Protein AF-0000000076796730 (afdb_homodimer)

Foldseek 3Di:
DLLVVLQVVLVVCVVVPNLVSSLVSLLVSLQADQCVVCVVSLVSNLVSCVVPHDPVSNVVSVVSNVVSNVVVVVVVVVVVVVVVPPDPPPPPPPPPPPPPPVCPVPPPPD/DLLVVLQVVLVVCVVVPNLVSSLVSLLVSLQADQCVVCVVSLVSNLVSCVVPHDPVSNVVSVVSNVVSNVVVVVVVVVVVVVVVPPPPPPPPDPPPPPPPPVCPVPPPPD

Organism: Aegilops tauschii subsp. strangulata (NCBI:txid200361)

InterPro domains:
  IPR011990 Tetratricopeptide-like helical domain superfamily [G3DSA:1.25.40.10] (3-84)
  IPR011990 Tetratricopeptide-like helical domain superfamily [SSF48452] (5-63)
  IPR045075 Pre-mRNA-splicing factor Syf1-like [PTHR11246] (2-71)
  IPR055430 Pre-mRNA-splicing factor Syf1/CRNKL1-like, C-terminal HAT-repeats domain [PF23231] (2-71)

Radius of gyration: 24.0 Å; Cα contacts (8 Å, |Δi|>4): 127; chains: 2; bounding box: 58×82×41 Å

pLDDT: mean 81.58, std 25.63, range [24.17, 98.75]

Solvent-accessible surface area (backbone atoms only — not comparable to full-atom values): 12883 Å² total; per-residue (Å²): 106,74,50,58,52,29,54,57,50,23,53,53,28,46,75,74,66,36,54,71,60,21,48,49,30,49,56,57,38,46,75,78,43,41,50,86,81,41,47,64,61,55,50,50,49,50,51,47,27,71,73,73,47,48,73,68,58,40,50,50,50,53,49,50,48,52,51,29,44,51,52,48,50,51,50,51,52,53,54,51,53,58,66,68,55,72,61,88,69,77,71,68,84,71,64,75,73,75,76,73,75,68,74,72,74,70,80,73,80,123,106,76,53,58,51,29,53,55,51,23,53,54,28,48,75,75,66,36,54,70,60,20,48,49,30,50,55,57,37,45,76,78,44,41,51,85,82,40,49,65,59,55,50,50,49,48,53,46,28,71,74,72,48,47,74,68,56,38,48,50,50,53,49,49,48,52,51,29,43,50,52,48,50,50,49,52,51,52,54,52,53,59,64,66,56,72,61,90,70,79,72,69,85,72,67,76,75,74,78,72,77,70,75,73,76,70,80,72,79,125

Structure (mmCIF, N/CA/C/O backbone):
data_AF-0000000076796730-model_v1
#
loop_
_entity.id
_entity.type
_entity.pdbx_description
1 polymer 'Pre-mRNA-splicing factor Syf1/CRNKL1-li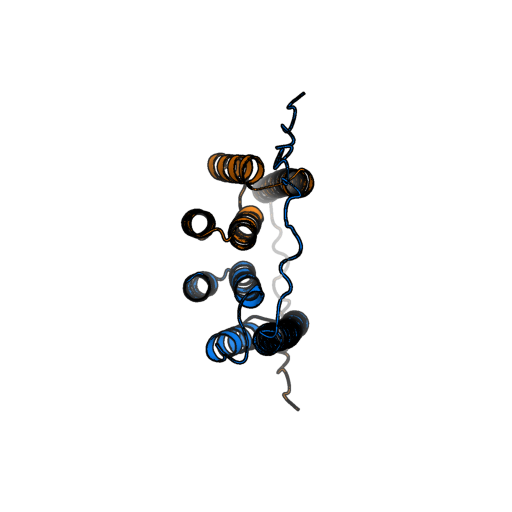ke C-terminal HAT-repeats domain-containing protein'
#
loop_
_atom_site.group_PDB
_atom_site.id
_atom_site.type_symbol
_atom_site.label_atom_id
_atom_site.label_alt_id
_atom_site.label_comp_id
_atom_site.label_asym_id
_atom_site.label_entity_id
_atom_site.label_seq_id
_atom_site.pdbx_PDB_ins_code
_atom_site.Cartn_x
_atom_site.Cartn_y
_atom_site.Cartn_z
_atom_site.occupancy
_atom_site.B_iso_or_equiv
_atom_site.auth_seq_id
_atom_site.auth_comp_id
_atom_site.auth_asym_id
_atom_site.auth_atom_id
_atom_site.pdbx_PDB_model_num
ATOM 1 N N . GLY A 1 1 ? 2.422 -2.043 -15.961 1 84.38 1 GLY A N 1
ATOM 2 C CA . GLY A 1 1 ? 1.917 -2.918 -14.914 1 84.38 1 GLY A CA 1
ATOM 3 C C . GLY A 1 1 ? 1.83 -2.24 -13.555 1 84.38 1 GLY A C 1
ATOM 4 O O . GLY A 1 1 ? 1.878 -1.013 -13.469 1 84.38 1 GLY A O 1
ATOM 5 N N . ALA A 1 2 ? 1.45 -2.92 -12.508 1 89.81 2 ALA A N 1
ATOM 6 C CA . ALA A 1 2 ? 1.237 -2.422 -11.156 1 89.81 2 ALA A CA 1
ATOM 7 C C . ALA A 1 2 ? 2.434 -1.603 -10.68 1 89.81 2 ALA A C 1
ATOM 9 O O . ALA A 1 2 ? 2.264 -0.538 -10.078 1 89.81 2 ALA A O 1
ATOM 10 N N . ARG A 1 3 ? 3.668 -1.98 -11.094 1 93.81 3 ARG A N 1
ATOM 11 C CA . ARG A 1 3 ? 4.891 -1.299 -10.672 1 93.81 3 ARG A CA 1
ATOM 12 C C . ARG A 1 3 ? 4.98 0.092 -11.289 1 93.81 3 ARG A C 1
ATOM 14 O O . ARG A 1 3 ? 5.27 1.067 -10.594 1 93.81 3 ARG A O 1
ATOM 21 N N . ALA A 1 4 ? 4.758 0.152 -12.516 1 91.56 4 ALA A N 1
ATOM 22 C CA . ALA A 1 4 ? 4.828 1.429 -13.227 1 91.56 4 ALA A CA 1
ATOM 23 C C . ALA A 1 4 ? 3.787 2.408 -12.695 1 91.56 4 ALA A C 1
ATOM 25 O O . ALA A 1 4 ? 4.066 3.602 -12.547 1 91.56 4 ALA A O 1
ATOM 26 N N . MET A 1 5 ? 2.666 1.904 -12.383 1 91.56 5 MET A N 1
ATOM 27 C CA . MET A 1 5 ? 1.611 2.742 -11.82 1 91.56 5 MET A CA 1
ATOM 28 C C . MET A 1 5 ? 2.014 3.277 -10.453 1 91.56 5 MET A C 1
ATOM 30 O O . MET A 1 5 ? 1.803 4.457 -10.156 1 91.56 5 MET A O 1
ATOM 34 N N . CYS A 1 6 ? 2.623 2.434 -9.727 1 95.06 6 CYS A N 1
ATOM 35 C CA . CYS A 1 6 ? 3.035 2.826 -8.383 1 95.06 6 CYS A CA 1
ATOM 36 C C . CYS A 1 6 ? 4.094 3.92 -8.43 1 95.06 6 CYS A C 1
ATOM 38 O O . CYS A 1 6 ? 4.016 4.902 -7.691 1 95.06 6 CYS A O 1
ATOM 40 N N . VAL A 1 7 ? 5.008 3.775 -9.398 1 94.5 7 VAL A N 1
ATOM 41 C CA . VAL A 1 7 ? 6.094 4.746 -9.523 1 94.5 7 VAL A CA 1
ATOM 42 C C . VAL A 1 7 ? 5.531 6.09 -9.977 1 94.5 7 VAL A C 1
ATOM 44 O O . VAL A 1 7 ? 5.898 7.137 -9.438 1 94.5 7 VAL A O 1
ATOM 47 N N . GLY A 1 8 ? 4.617 6.031 -10.938 1 93.31 8 GLY A N 1
ATOM 48 C CA . GLY A 1 8 ? 4 7.254 -11.43 1 93.31 8 GLY A CA 1
ATOM 49 C C . GLY A 1 8 ? 3.221 8 -10.359 1 93.31 8 GLY A C 1
ATOM 50 O O . GLY A 1 8 ? 3.357 9.219 -10.227 1 93.31 8 GLY A O 1
ATOM 51 N N . PHE A 1 9 ? 2.518 7.309 -9.586 1 94.56 9 PHE A N 1
ATOM 52 C CA . PHE A 1 9 ? 1.693 7.926 -8.555 1 94.56 9 PHE A CA 1
ATOM 53 C C . PHE A 1 9 ? 2.549 8.383 -7.379 1 94.56 9 PHE A C 1
ATOM 55 O O . PHE A 1 9 ? 2.248 9.398 -6.738 1 94.56 9 PHE A O 1
ATOM 62 N N . ALA A 1 10 ? 3.611 7.574 -7.09 1 96.75 10 ALA A N 1
ATOM 63 C CA . ALA A 1 10 ? 4.52 7.992 -6.023 1 96.75 10 ALA A CA 1
ATOM 64 C C . ALA A 1 10 ? 5.137 9.352 -6.328 1 96.75 10 ALA A C 1
ATOM 66 O O . ALA A 1 10 ? 5.238 10.211 -5.445 1 96.75 10 ALA A O 1
ATOM 67 N N . ASP A 1 11 ? 5.434 9.547 -7.574 1 95.06 11 ASP A N 1
ATOM 68 C CA . ASP A 1 11 ? 6.008 10.828 -7.988 1 95.06 11 ASP A CA 1
ATOM 69 C C . ASP A 1 11 ? 5.02 11.969 -7.773 1 95.06 11 ASP A C 1
ATOM 71 O O . ASP A 1 11 ? 5.406 13.055 -7.324 1 95.06 11 ASP A O 1
ATOM 75 N N . LEU A 1 12 ? 3.793 11.719 -8.055 1 94.12 12 LEU A N 1
ATOM 76 C CA . LEU A 1 12 ? 2.752 12.727 -7.879 1 94.12 12 LEU A CA 1
ATOM 77 C C . LEU A 1 12 ? 2.562 13.062 -6.406 1 94.12 12 LEU A C 1
ATOM 79 O O . LEU A 1 12 ? 2.451 14.234 -6.039 1 94.12 12 LEU A O 1
ATOM 83 N N . GLU A 1 13 ? 2.623 12.016 -5.582 1 96.06 13 GLU A N 1
ATOM 84 C CA . GLU A 1 13 ? 2.436 12.188 -4.141 1 96.06 13 GLU A CA 1
ATOM 85 C C . GLU A 1 13 ? 3.57 13 -3.531 1 96.06 13 GLU A C 1
ATOM 87 O O . GLU A 1 13 ? 3.336 13.844 -2.66 1 96.06 13 GLU A O 1
ATOM 92 N N . ILE A 1 14 ? 4.75 12.766 -4.004 1 95.62 14 ILE A N 1
ATOM 93 C CA . ILE A 1 14 ? 5.902 13.523 -3.533 1 95.62 14 ILE A CA 1
ATOM 94 C C . ILE A 1 14 ? 5.738 14.992 -3.902 1 95.62 14 ILE A C 1
ATOM 96 O O . ILE A 1 14 ? 6.023 15.875 -3.092 1 95.62 14 ILE A O 1
ATOM 100 N N . GLY A 1 15 ? 5.254 15.227 -5.078 1 94.81 15 GLY A N 1
ATOM 101 C CA . GLY A 1 15 ? 5.094 16.594 -5.566 1 94.81 15 GLY A CA 1
ATOM 102 C C . GLY A 1 15 ? 4.133 17.406 -4.73 1 94.81 15 GLY A C 1
ATOM 103 O O . GLY A 1 15 ? 4.301 18.625 -4.598 1 94.81 15 GLY A O 1
ATOM 104 N N . ILE A 1 16 ? 3.225 16.766 -4.023 1 94.38 16 ILE A N 1
ATOM 105 C CA . ILE A 1 16 ? 2.227 17.484 -3.238 1 94.38 16 ILE A CA 1
ATOM 106 C C . ILE A 1 16 ? 2.551 17.359 -1.751 1 94.38 16 ILE A C 1
ATOM 108 O O . ILE A 1 16 ? 1.772 17.797 -0.899 1 94.38 16 ILE A O 1
ATOM 112 N N . GLY A 1 17 ? 3.639 16.688 -1.448 1 95.69 17 GLY A N 1
ATOM 113 C CA . GLY A 1 17 ? 4.156 16.672 -0.089 1 95.69 17 GLY A CA 1
ATOM 114 C C . GLY A 1 17 ? 3.65 15.484 0.718 1 95.69 17 GLY A C 1
ATOM 115 O O . GLY A 1 17 ? 3.875 15.414 1.928 1 95.69 17 GLY A O 1
ATOM 116 N N . GLU A 1 18 ? 3.037 14.539 0.022 1 96.25 18 GLU A N 1
ATOM 117 C CA . GLU A 1 18 ? 2.529 13.352 0.704 1 96.25 18 GLU A CA 1
ATOM 118 C C . GLU A 1 18 ? 3.57 12.242 0.722 1 96.25 18 GLU A C 1
ATOM 120 O O . GLU A 1 18 ? 3.422 11.234 0.03 1 96.25 18 GLU A O 1
ATOM 125 N N . VAL A 1 19 ? 4.535 12.336 1.624 1 97.31 19 VAL A N 1
ATOM 126 C CA . VAL A 1 19 ? 5.719 11.484 1.635 1 97.31 19 VAL A CA 1
ATOM 127 C C . VAL A 1 19 ? 5.344 10.094 2.146 1 97.31 19 VAL A C 1
ATOM 129 O O . VAL A 1 19 ? 5.809 9.078 1.615 1 97.31 19 VAL A O 1
ATOM 132 N N . ALA A 1 20 ? 4.445 10.094 3.115 1 96.38 20 ALA A N 1
ATOM 133 C CA . ALA A 1 20 ? 4.039 8.812 3.684 1 96.38 20 ALA A CA 1
ATOM 134 C C . ALA A 1 20 ? 3.279 7.973 2.658 1 96.38 20 ALA A C 1
ATOM 136 O O . ALA A 1 20 ? 3.445 6.754 2.602 1 96.38 20 ALA A O 1
ATOM 137 N N . ARG A 1 21 ? 2.502 8.625 1.85 1 97.06 21 ARG A N 1
ATOM 138 C CA . ARG A 1 21 ? 1.759 7.914 0.815 1 97.06 21 ARG A CA 1
ATOM 139 C C . ARG A 1 21 ? 2.686 7.445 -0.302 1 97.06 21 ARG A C 1
ATOM 141 O O . ARG A 1 21 ? 2.533 6.34 -0.82 1 97.06 21 ARG A O 1
ATOM 148 N N . ALA A 1 22 ? 3.635 8.312 -0.678 1 97.56 22 ALA A N 1
ATOM 149 C CA . ALA A 1 22 ? 4.629 7.926 -1.678 1 97.56 22 ALA A CA 1
ATOM 150 C C . ALA A 1 22 ? 5.422 6.707 -1.218 1 97.56 22 ALA A C 1
ATOM 152 O O . ALA A 1 22 ? 5.637 5.77 -1.99 1 97.56 22 ALA A O 1
ATOM 153 N N . ARG A 1 23 ? 5.762 6.691 0.031 1 97.94 23 ARG A N 1
ATOM 154 C CA . ARG A 1 23 ? 6.523 5.578 0.591 1 97.94 23 ARG A CA 1
ATOM 155 C C . ARG A 1 23 ? 5.715 4.285 0.542 1 97.94 23 ARG A C 1
ATOM 157 O O . ARG A 1 23 ? 6.242 3.229 0.184 1 97.94 23 ARG A O 1
ATOM 164 N N . ALA A 1 24 ? 4.496 4.449 0.871 1 97.12 24 ALA A N 1
ATOM 165 C CA . ALA A 1 24 ? 3.627 3.273 0.901 1 97.12 24 ALA A CA 1
ATOM 166 C C . ALA A 1 24 ? 3.496 2.652 -0.487 1 97.12 24 ALA A C 1
ATOM 168 O O . ALA A 1 24 ? 3.393 1.432 -0.62 1 97.12 24 ALA A O 1
ATOM 169 N N . LEU A 1 25 ? 3.51 3.449 -1.479 1 97.12 25 LEU A N 1
ATOM 170 C CA . LEU A 1 25 ? 3.424 2.949 -2.848 1 97.12 25 LEU A CA 1
ATOM 171 C C . LEU A 1 25 ? 4.699 2.207 -3.234 1 97.12 25 LEU A C 1
ATOM 173 O O . LEU A 1 25 ? 4.641 1.174 -3.904 1 97.12 25 LEU A O 1
ATOM 177 N N . HIS A 1 26 ? 5.875 2.742 -2.805 1 97.88 26 HIS A N 1
ATOM 178 C CA . HIS A 1 26 ? 7.129 2.037 -3.037 1 97.88 26 HIS A CA 1
ATOM 179 C C . HIS A 1 26 ? 7.137 0.683 -2.334 1 97.88 26 HIS A C 1
ATOM 181 O O . HIS A 1 26 ? 7.543 -0.323 -2.922 1 97.88 26 HIS A O 1
ATOM 187 N N . VAL A 1 27 ? 6.633 0.683 -1.141 1 97.56 27 VAL A N 1
ATOM 188 C CA . VAL A 1 27 ? 6.59 -0.545 -0.353 1 97.56 27 VAL A CA 1
ATOM 189 C C . VAL A 1 27 ? 5.67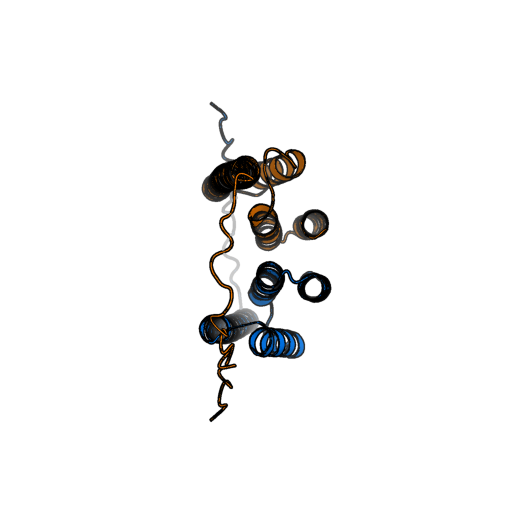2 -1.561 -1.032 1 97.56 27 VAL A C 1
ATOM 191 O O . VAL A 1 27 ? 6.023 -2.736 -1.157 1 97.56 27 VAL A O 1
ATOM 194 N N . TYR A 1 28 ? 4.566 -1.086 -1.554 1 96.31 28 TYR A N 1
ATOM 195 C CA . TYR A 1 28 ? 3.629 -1.952 -2.26 1 96.31 28 TYR A CA 1
ATOM 196 C C . TYR A 1 28 ? 4.273 -2.557 -3.502 1 96.31 28 TYR A C 1
ATOM 198 O O . TYR A 1 28 ? 4.238 -3.775 -3.697 1 96.31 28 TYR A O 1
ATOM 206 N N . ALA A 1 29 ? 4.891 -1.727 -4.27 1 98 29 ALA A N 1
ATOM 207 C CA . ALA A 1 29 ? 5.473 -2.205 -5.52 1 98 29 ALA A CA 1
ATOM 208 C C . ALA A 1 29 ? 6.66 -3.125 -5.254 1 98 29 ALA A C 1
ATOM 210 O O . ALA A 1 29 ? 6.906 -4.07 -6.008 1 98 29 ALA A O 1
ATOM 211 N N . ALA A 1 30 ? 7.352 -2.898 -4.09 1 98.25 30 ALA A N 1
ATOM 212 C CA . ALA A 1 30 ? 8.531 -3.684 -3.742 1 98.25 30 ALA A CA 1
ATOM 213 C C . ALA A 1 30 ? 8.164 -5.145 -3.486 1 98.25 30 ALA A C 1
ATOM 215 O O . ALA A 1 30 ? 8.953 -6.047 -3.77 1 98.25 30 ALA A O 1
ATOM 216 N N . ALA A 1 31 ? 6.969 -5.375 -3.086 1 96.81 31 ALA A N 1
ATOM 217 C CA . ALA A 1 31 ? 6.523 -6.695 -2.637 1 96.81 31 ALA A CA 1
ATOM 218 C C . ALA A 1 31 ? 6.465 -7.68 -3.799 1 96.81 31 ALA A C 1
ATOM 220 O O . ALA A 1 31 ? 6.387 -8.891 -3.59 1 96.81 31 ALA A O 1
ATOM 221 N N . PHE A 1 32 ? 6.527 -7.238 -4.977 1 95.56 32 PHE A N 1
ATOM 222 C CA . PHE A 1 32 ? 6.469 -8.141 -6.125 1 95.56 32 PHE A CA 1
ATOM 223 C C . PHE A 1 32 ? 7.504 -7.75 -7.172 1 95.56 32 PHE A C 1
ATOM 225 O O . PHE A 1 32 ? 7.336 -8.039 -8.359 1 95.56 32 PHE A O 1
ATOM 232 N N . THR A 1 33 ? 8.555 -7.012 -6.754 1 97.75 33 THR A N 1
ATOM 233 C CA . THR A 1 33 ? 9.555 -6.512 -7.688 1 97.75 33 THR A CA 1
ATOM 234 C C . THR A 1 33 ? 10.914 -7.145 -7.414 1 97.75 33 THR A C 1
ATOM 236 O O . THR A 1 33 ? 11.516 -6.914 -6.359 1 97.75 33 THR A O 1
ATOM 239 N N . ASP A 1 34 ? 11.391 -7.934 -8.375 1 97.94 34 ASP A N 1
ATOM 240 C CA . ASP A 1 34 ? 12.711 -8.555 -8.305 1 97.94 34 ASP A CA 1
ATOM 241 C C . ASP A 1 34 ? 13.82 -7.527 -8.539 1 97.94 34 ASP A C 1
ATOM 243 O O . ASP A 1 34 ? 13.898 -6.93 -9.609 1 97.94 34 ASP A O 1
ATOM 247 N N . PRO A 1 35 ? 14.75 -7.402 -7.527 1 98.19 35 PRO A N 1
ATOM 248 C CA . PRO A 1 35 ? 15.781 -6.375 -7.664 1 98.19 35 PRO A CA 1
ATOM 249 C C . PRO A 1 35 ? 16.734 -6.648 -8.82 1 98.19 35 PRO A C 1
ATOM 251 O O . PRO A 1 35 ? 17.359 -5.723 -9.352 1 98.19 35 PRO A O 1
ATOM 254 N N . GLU A 1 36 ? 16.844 -7.891 -9.203 1 97.44 36 GLU A N 1
ATOM 255 C CA . GLU A 1 36 ? 17.734 -8.227 -10.312 1 97.44 36 GLU A CA 1
ATOM 256 C C . GLU A 1 36 ? 17.094 -7.91 -11.656 1 97.44 36 GLU A C 1
ATOM 258 O O . GLU A 1 36 ? 17.781 -7.508 -12.602 1 97.44 36 GLU A O 1
ATOM 263 N N . VAL A 1 37 ? 15.82 -8.055 -11.805 1 97.19 37 VAL A N 1
ATOM 264 C CA . VAL A 1 37 ? 15.078 -7.84 -13.047 1 97.19 37 VAL A CA 1
ATOM 265 C C . VAL A 1 37 ? 14.742 -6.359 -13.203 1 97.19 37 VAL A C 1
ATOM 267 O O . VAL A 1 37 ? 14.734 -5.832 -14.312 1 97.19 37 VAL A O 1
ATOM 270 N N . TYR A 1 38 ? 14.43 -5.707 -12.094 1 97.69 38 TYR A N 1
ATOM 271 C CA . TYR A 1 38 ? 14.008 -4.312 -12.141 1 97.69 38 TYR A CA 1
ATOM 272 C C . TYR A 1 38 ? 14.891 -3.439 -11.258 1 97.69 38 TYR A C 1
ATOM 274 O O . TYR A 1 38 ? 14.414 -2.805 -10.32 1 97.69 38 TYR A O 1
ATOM 282 N N . PRO A 1 39 ? 16.156 -3.262 -11.617 1 98.06 39 PRO A N 1
ATOM 283 C CA . PRO A 1 39 ? 17.078 -2.473 -10.789 1 98.06 39 PRO A CA 1
ATOM 284 C C . PRO A 1 39 ? 16.703 -0.996 -10.727 1 98.06 39 PRO A C 1
ATOM 286 O O . PRO A 1 39 ? 16.969 -0.325 -9.727 1 98.06 39 PRO A O 1
ATOM 289 N N . GLU A 1 40 ? 16.016 -0.555 -11.742 1 97.62 40 GLU A N 1
ATOM 290 C CA . GLU A 1 40 ? 15.664 0.859 -11.797 1 97.62 40 GLU A CA 1
ATOM 291 C C . GLU A 1 40 ? 14.633 1.208 -10.727 1 97.62 40 GLU A C 1
ATOM 293 O O . GLU A 1 40 ? 14.648 2.312 -10.18 1 97.62 40 GLU A O 1
ATOM 298 N N . PHE A 1 41 ? 13.711 0.311 -10.523 1 98.19 41 PHE A N 1
ATOM 299 C CA . PHE A 1 41 ? 12.734 0.537 -9.469 1 98.19 41 PHE A CA 1
ATOM 300 C C . PHE A 1 41 ? 13.422 0.727 -8.125 1 98.19 41 PHE A C 1
ATOM 302 O O . PHE A 1 41 ? 13.102 1.658 -7.383 1 98.19 41 PHE A O 1
ATOM 309 N N . TRP A 1 42 ? 14.344 -0.092 -7.766 1 98.5 42 TRP A N 1
ATOM 310 C CA . TRP A 1 42 ? 15.008 -0.074 -6.465 1 98.5 42 TRP A CA 1
ATOM 311 C C . TRP A 1 42 ? 15.922 1.139 -6.336 1 98.5 42 TRP A C 1
ATOM 313 O O . TRP A 1 42 ? 16.078 1.692 -5.246 1 98.5 42 TRP A O 1
ATOM 323 N N . LYS A 1 43 ? 16.469 1.551 -7.477 1 98.31 43 LYS A N 1
ATOM 324 C CA . LYS A 1 43 ? 17.234 2.797 -7.48 1 98.31 43 LYS A CA 1
ATOM 325 C C . LYS A 1 43 ? 16.344 3.99 -7.172 1 98.31 43 LYS A C 1
ATOM 327 O O . LYS A 1 43 ? 16.719 4.887 -6.414 1 98.31 43 LYS A O 1
ATOM 332 N N . ARG A 1 44 ? 15.18 3.945 -7.742 1 97.94 44 ARG A N 1
ATOM 333 C CA . ARG A 1 44 ? 14.234 5.031 -7.504 1 97.94 44 ARG A CA 1
ATOM 334 C C . ARG A 1 44 ? 13.805 5.07 -6.043 1 97.94 44 ARG A C 1
ATOM 336 O O . ARG A 1 44 ? 13.742 6.145 -5.438 1 97.94 44 ARG A O 1
ATOM 343 N N . TRP A 1 45 ? 13.531 3.922 -5.492 1 98.62 45 TRP A N 1
ATOM 344 C CA . TRP A 1 45 ? 13.156 3.877 -4.082 1 98.62 45 TRP A CA 1
ATOM 345 C C . TRP A 1 45 ? 14.32 4.32 -3.195 1 98.62 45 TRP A C 1
ATOM 347 O O . TRP A 1 45 ? 14.125 5.059 -2.227 1 98.62 45 TRP A O 1
ATOM 357 N N . ASN A 1 46 ? 15.531 3.879 -3.588 1 98.69 46 ASN A N 1
ATOM 358 C CA . ASN A 1 46 ? 16.719 4.32 -2.877 1 98.69 46 ASN A CA 1
ATOM 359 C C . ASN A 1 46 ? 16.844 5.844 -2.871 1 98.69 46 ASN A C 1
ATOM 361 O O . ASN A 1 46 ? 17 6.453 -1.812 1 98.69 46 ASN A O 1
ATOM 365 N N . ASP A 1 47 ? 16.656 6.441 -3.992 1 98.19 47 ASP A N 1
ATOM 366 C CA . ASP A 1 47 ? 16.766 7.891 -4.113 1 98.19 47 ASP A CA 1
ATOM 367 C C . ASP A 1 47 ? 15.656 8.586 -3.316 1 98.19 47 ASP A C 1
ATOM 369 O O . ASP A 1 47 ? 15.891 9.609 -2.68 1 98.19 47 ASP A O 1
ATOM 373 N N . PHE A 1 48 ? 14.5 8.055 -3.344 1 98.44 48 PHE A N 1
ATOM 374 C CA . PHE A 1 48 ? 13.367 8.57 -2.588 1 98.44 48 PHE A CA 1
ATOM 375 C C . PHE A 1 48 ? 13.672 8.594 -1.095 1 98.44 48 PHE A C 1
ATOM 377 O O . PHE A 1 48 ? 13.453 9.602 -0.424 1 98.44 48 PHE A O 1
ATOM 384 N N . GLU A 1 49 ? 14.227 7.461 -0.531 1 98.38 49 GLU A N 1
ATOM 385 C CA . GLU A 1 49 ? 14.484 7.367 0.903 1 98.38 49 GLU A CA 1
ATOM 386 C C . GLU A 1 49 ? 15.633 8.273 1.323 1 98.38 49 GLU A C 1
ATOM 388 O O . GLU A 1 49 ? 15.633 8.812 2.432 1 98.38 49 GLU A O 1
ATOM 393 N N . VAL A 1 50 ? 16.594 8.461 0.376 1 98.31 50 VAL A N 1
ATOM 394 C CA . VAL A 1 50 ? 17.703 9.352 0.645 1 98.31 50 VAL A CA 1
ATOM 395 C C . VAL A 1 50 ? 17.203 10.789 0.758 1 98.31 50 VAL A C 1
ATOM 397 O O . VAL A 1 50 ? 17.641 11.539 1.63 1 98.31 50 VAL A O 1
ATOM 400 N N . GLN A 1 51 ? 16.203 11.125 -0.011 1 97.56 51 GLN A N 1
ATOM 401 C CA . GLN A 1 51 ? 15.742 12.508 -0.105 1 97.56 51 GLN A CA 1
ATOM 402 C C . GLN A 1 51 ? 14.641 12.789 0.917 1 97.56 51 GLN A C 1
ATOM 404 O O . GLN A 1 51 ? 14.594 13.875 1.496 1 97.56 51 GLN A O 1
ATOM 409 N N . GLN A 1 52 ? 13.82 11.828 1.099 1 97.31 52 GLN A N 1
ATOM 410 C CA . GLN A 1 52 ? 12.609 12.102 1.865 1 97.31 52 GLN A CA 1
ATOM 411 C C . GLN A 1 52 ? 12.586 11.312 3.17 1 97.31 52 GLN A C 1
ATOM 413 O O . GLN A 1 52 ? 11.781 11.586 4.059 1 97.31 52 GLN A O 1
ATOM 418 N N . GLY A 1 53 ? 13.492 10.328 3.316 1 97.5 53 GLY A N 1
ATOM 419 C CA . GLY A 1 53 ? 13.383 9.406 4.434 1 97.5 53 GLY A CA 1
ATOM 420 C C . GLY A 1 53 ? 14.383 9.695 5.543 1 97.5 53 GLY A C 1
ATOM 421 O O . GLY A 1 53 ? 14.867 10.82 5.672 1 97.5 53 GLY A O 1
ATOM 422 N N . ASP A 1 54 ? 14.406 8.75 6.457 1 97.88 54 ASP A N 1
ATOM 423 C CA . ASP A 1 54 ? 15.367 8.719 7.551 1 97.88 54 ASP A CA 1
ATOM 424 C C . ASP A 1 54 ? 16.094 7.383 7.605 1 97.88 54 ASP A C 1
ATOM 426 O O . ASP A 1 54 ? 15.945 6.547 6.711 1 97.88 54 ASP A O 1
ATOM 430 N N . GLU A 1 55 ? 16.906 7.289 8.57 1 97.81 55 GLU A N 1
ATOM 431 C CA . GLU A 1 55 ? 17.703 6.066 8.656 1 97.81 55 GLU A CA 1
ATOM 432 C C . GLU A 1 55 ? 16.812 4.844 8.828 1 97.81 55 GLU A C 1
ATOM 434 O O . GLU A 1 55 ? 17.094 3.773 8.281 1 97.81 55 GLU A O 1
ATOM 439 N N . GLY A 1 56 ? 15.75 5.047 9.531 1 98.31 56 GLY A N 1
ATOM 440 C CA . GLY A 1 56 ? 14.828 3.941 9.758 1 98.31 56 GLY A CA 1
ATOM 441 C C . GLY A 1 56 ? 14.125 3.477 8.492 1 98.31 56 GLY A C 1
ATOM 442 O O . GLY A 1 56 ? 14.109 2.279 8.195 1 98.31 56 GLY A O 1
ATOM 443 N N . THR A 1 57 ? 13.641 4.371 7.723 1 98.38 57 THR A N 1
ATOM 444 C CA . THR A 1 57 ? 12.922 4.02 6.504 1 98.38 57 THR A CA 1
ATOM 445 C C . THR A 1 57 ? 13.883 3.525 5.43 1 98.38 57 THR A C 1
ATOM 447 O O . THR A 1 57 ? 13.539 2.654 4.629 1 98.38 57 THR A O 1
ATOM 450 N N . PHE A 1 58 ? 15.109 3.982 5.449 1 98.31 58 PHE A N 1
ATOM 451 C CA . PHE A 1 58 ? 16.125 3.529 4.504 1 98.31 58 PHE A CA 1
ATOM 452 C C . PHE A 1 58 ? 16.516 2.084 4.785 1 98.31 58 PHE A C 1
ATOM 454 O O . PHE A 1 58 ? 16.625 1.274 3.861 1 98.31 58 PHE A O 1
ATOM 461 N N . ARG A 1 59 ? 16.578 1.775 6.039 1 98.56 59 ARG A N 1
ATOM 462 C CA . ARG A 1 59 ? 16.906 0.406 6.422 1 98.56 59 ARG A CA 1
ATOM 463 C C . ARG A 1 59 ? 15.781 -0.552 6.039 1 98.56 59 ARG A C 1
ATOM 465 O O . ARG A 1 59 ? 16.047 -1.691 5.648 1 98.56 59 ARG A O 1
ATOM 472 N N . GLU A 1 60 ? 14.617 -0.077 6.184 1 98.5 60 GLU A N 1
ATOM 473 C CA . GLU A 1 60 ? 13.477 -0.896 5.797 1 98.5 60 GLU A CA 1
ATOM 474 C C . GLU A 1 60 ? 13.484 -1.177 4.297 1 98.5 60 GLU A C 1
ATOM 476 O O . GLU A 1 60 ? 13.156 -2.285 3.865 1 98.5 60 GLU A O 1
ATOM 481 N N . MET A 1 61 ? 13.883 -0.238 3.547 1 98.75 61 MET A N 1
ATOM 482 C CA . MET A 1 61 ? 13.984 -0.433 2.104 1 98.75 61 MET A CA 1
ATOM 483 C C . MET A 1 61 ? 15.039 -1.481 1.771 1 98.75 61 MET A C 1
ATOM 485 O O . MET A 1 61 ? 14.805 -2.373 0.955 1 98.75 61 MET A O 1
ATOM 489 N N . LEU A 1 62 ? 16.188 -1.389 2.471 1 98.69 62 LEU A N 1
ATOM 490 C CA . LEU A 1 62 ? 17.266 -2.354 2.236 1 98.69 62 LEU A CA 1
ATOM 491 C C . LEU A 1 62 ? 16.812 -3.762 2.619 1 98.69 62 LEU A C 1
ATOM 493 O O . LEU A 1 62 ? 17.141 -4.73 1.934 1 98.69 62 LEU A O 1
ATOM 497 N N . ARG A 1 63 ? 16.094 -3.787 3.674 1 98.75 63 ARG A N 1
ATOM 498 C CA . ARG A 1 63 ? 15.562 -5.078 4.098 1 98.75 63 ARG A CA 1
ATOM 499 C C . ARG A 1 63 ? 14.609 -5.652 3.061 1 98.75 63 ARG A C 1
ATOM 501 O O . ARG A 1 63 ? 14.672 -6.84 2.73 1 98.75 63 ARG A O 1
ATOM 508 N N . ALA A 1 64 ? 13.742 -4.844 2.604 1 98.69 64 ALA A N 1
ATOM 509 C CA . ALA A 1 64 ? 12.789 -5.262 1.581 1 98.69 64 ALA A CA 1
ATOM 510 C C . ALA A 1 64 ? 13.508 -5.742 0.323 1 98.69 64 ALA A C 1
ATOM 512 O O . ALA A 1 64 ? 13.117 -6.75 -0.273 1 98.69 64 ALA A O 1
ATOM 513 N N . LYS A 1 65 ? 14.555 -5.043 -0.008 1 98.69 65 LYS A N 1
ATOM 514 C CA . LYS A 1 65 ? 15.336 -5.406 -1.188 1 98.69 65 LYS A CA 1
ATOM 515 C C . LYS A 1 65 ? 15.961 -6.785 -1.025 1 98.69 65 LYS A C 1
ATOM 517 O O . LYS A 1 65 ? 15.883 -7.621 -1.927 1 98.69 65 LYS A O 1
ATOM 522 N N . ARG A 1 66 ? 16.516 -7.012 0.105 1 98.19 66 ARG A N 1
ATOM 523 C CA . ARG A 1 66 ? 17.141 -8.297 0.384 1 98.19 66 ARG A CA 1
ATOM 524 C C . ARG A 1 66 ? 16.109 -9.422 0.389 1 98.19 66 ARG A C 1
ATOM 526 O O . ARG A 1 66 ? 16.375 -10.516 -0.125 1 98.19 66 ARG A O 1
ATOM 533 N N . THR A 1 67 ? 15.039 -9.148 0.992 1 98.5 67 THR A N 1
ATOM 534 C CA . THR A 1 67 ? 13.953 -10.117 1.055 1 98.5 67 THR A CA 1
ATOM 535 C C . THR A 1 67 ? 13.508 -10.523 -0.347 1 98.5 67 THR A C 1
ATOM 537 O O . THR A 1 67 ? 13.375 -11.711 -0.645 1 98.5 67 THR A O 1
ATOM 540 N N . MET A 1 68 ? 13.32 -9.555 -1.218 1 98.31 68 MET A N 1
ATOM 541 C CA . MET A 1 68 ? 12.805 -9.844 -2.553 1 98.31 68 MET A CA 1
ATOM 542 C C . MET A 1 68 ? 13.875 -10.5 -3.416 1 98.31 68 MET A C 1
ATOM 544 O O . MET A 1 68 ? 13.555 -11.312 -4.289 1 98.31 68 MET A O 1
ATOM 548 N N . ALA A 1 69 ? 15.148 -10.242 -3.111 1 97.94 69 ALA A N 1
ATOM 549 C CA . ALA A 1 69 ? 16.234 -10.961 -3.77 1 97.94 69 ALA A CA 1
ATOM 550 C C . ALA A 1 69 ? 16.219 -12.445 -3.41 1 97.94 69 ALA A C 1
ATOM 552 O O . ALA A 1 69 ? 16.391 -13.297 -4.277 1 97.94 69 ALA A O 1
ATOM 553 N N . ALA A 1 70 ? 15.945 -12.688 -2.156 1 97.69 70 ALA A N 1
ATOM 554 C CA . ALA A 1 70 ? 15.883 -14.07 -1.685 1 97.69 70 ALA A CA 1
ATOM 555 C C . ALA A 1 70 ? 14.688 -14.797 -2.295 1 97.69 70 ALA A C 1
ATOM 557 O O . ALA A 1 70 ? 14.812 -15.945 -2.73 1 97.69 70 ALA A O 1
ATOM 558 N N . VAL A 1 71 ? 13.594 -14.109 -2.293 1 96.06 71 VAL A N 1
ATOM 559 C CA . VAL A 1 71 ? 12.375 -14.68 -2.85 1 96.06 71 VAL A CA 1
ATOM 560 C C . VAL A 1 71 ? 12.586 -15.023 -4.32 1 96.06 71 VAL A C 1
ATOM 562 O O . VAL A 1 71 ? 12.188 -16.094 -4.773 1 96.06 71 VAL A O 1
ATOM 565 N N . ALA A 1 72 ? 13.211 -14.156 -5.086 1 94.88 72 ALA A N 1
ATOM 566 C CA . ALA A 1 72 ? 13.477 -14.367 -6.508 1 94.88 72 ALA A CA 1
ATOM 567 C C . ALA A 1 72 ? 14.406 -15.555 -6.723 1 94.88 72 ALA A C 1
ATOM 569 O O . ALA A 1 72 ? 14.211 -16.344 -7.648 1 94.88 72 ALA A O 1
ATOM 570 N N . ARG A 1 73 ? 15.344 -15.695 -5.883 1 94.19 73 ARG A N 1
ATOM 571 C CA . ARG A 1 73 ? 16.297 -16.797 -5.965 1 94.19 73 ARG A CA 1
ATOM 572 C C . ARG A 1 73 ? 15.609 -18.141 -5.688 1 94.19 73 ARG A C 1
ATOM 574 O O . ARG A 1 73 ? 15.859 -19.125 -6.379 1 94.19 73 ARG A O 1
ATOM 581 N N . ASP A 1 74 ? 14.812 -18.125 -4.688 1 94.62 74 ASP A N 1
ATOM 582 C CA . ASP A 1 74 ? 14.078 -19.344 -4.344 1 94.62 74 ASP A CA 1
ATOM 583 C C . ASP A 1 74 ? 13.133 -19.75 -5.469 1 94.62 74 ASP A C 1
ATOM 585 O O . ASP A 1 74 ? 12.992 -20.938 -5.766 1 94.62 74 ASP A O 1
ATOM 589 N N . GLY A 1 75 ? 12.602 -18.781 -5.977 1 91.69 75 GLY A N 1
ATOM 590 C CA . GLY A 1 75 ? 11.719 -19.062 -7.094 1 91.69 75 GLY A CA 1
ATOM 591 C C . GLY A 1 75 ? 12.445 -19.641 -8.297 1 91.69 75 GLY A C 1
ATOM 592 O O . GLY A 1 75 ? 11.953 -20.578 -8.938 1 91.69 75 GLY A O 1
ATOM 593 N N . ALA A 1 76 ? 13.531 -19.109 -8.539 1 91.12 76 ALA A N 1
ATOM 594 C CA . ALA A 1 76 ? 14.344 -19.609 -9.648 1 91.12 76 ALA A CA 1
ATOM 595 C C . ALA A 1 76 ? 14.773 -21.062 -9.391 1 91.12 76 ALA A C 1
ATOM 597 O O . ALA A 1 76 ? 14.766 -21.875 -10.312 1 91.12 76 ALA A O 1
ATOM 598 N N . ARG A 1 77 ? 15.117 -21.266 -8.172 1 91.25 77 ARG A N 1
ATOM 599 C CA . ARG A 1 77 ? 15.516 -22.625 -7.793 1 91.25 77 ARG A CA 1
ATOM 600 C C . ARG A 1 77 ? 14.352 -23.594 -7.941 1 91.25 77 ARG A C 1
ATOM 602 O O . ARG A 1 77 ? 14.531 -24.719 -8.43 1 91.25 77 ARG A O 1
ATOM 609 N N . ALA A 1 78 ? 13.281 -23.219 -7.555 1 92.44 78 ALA A N 1
ATOM 610 C CA . ALA A 1 78 ? 12.086 -24.062 -7.641 1 92.44 78 ALA A CA 1
ATOM 611 C C . ALA A 1 78 ? 11.727 -24.359 -9.094 1 92.44 78 ALA A C 1
ATOM 613 O O . ALA A 1 78 ? 11.336 -25.469 -9.43 1 92.44 78 ALA A O 1
ATOM 614 N N . ARG A 1 79 ? 11.883 -23.469 -9.953 1 89.31 79 ARG A N 1
ATOM 615 C CA . ARG A 1 79 ? 11.562 -23.625 -11.375 1 89.31 79 ARG A CA 1
ATOM 616 C C . ARG A 1 79 ? 12.539 -24.578 -12.055 1 89.31 79 ARG A C 1
ATOM 618 O O . ARG A 1 79 ? 12.156 -25.344 -12.93 1 89.31 79 ARG A O 1
ATOM 625 N N . ARG A 1 80 ? 13.742 -24.578 -11.633 1 89.06 80 ARG A N 1
ATOM 626 C CA . ARG A 1 80 ? 14.773 -25.453 -12.172 1 89.06 80 ARG A CA 1
ATOM 627 C C . ARG A 1 80 ? 14.562 -26.891 -11.719 1 89.06 80 ARG A C 1
ATOM 629 O O . ARG A 1 80 ? 14.773 -27.828 -12.492 1 89.06 80 ARG A O 1
ATOM 636 N N . ALA A 1 81 ? 14.109 -27.016 -10.531 1 90.44 81 ALA A N 1
ATOM 637 C CA . ALA A 1 81 ? 13.867 -28.344 -9.984 1 90.44 81 ALA A CA 1
ATOM 638 C C . ALA A 1 81 ? 12.711 -29.031 -10.695 1 90.44 81 ALA A C 1
ATOM 640 O O . ALA A 1 81 ? 12.766 -30.234 -10.961 1 90.44 81 ALA A O 1
ATOM 641 N N . ILE A 1 82 ? 11.695 -28.312 -10.969 1 83.75 82 ILE A N 1
ATOM 642 C CA . ILE A 1 82 ? 10.547 -28.875 -11.664 1 83.75 82 ILE A CA 1
ATOM 643 C C . ILE A 1 82 ? 10.922 -29.203 -13.109 1 83.75 82 ILE A C 1
ATOM 645 O O . ILE A 1 82 ? 10.469 -30.203 -13.672 1 83.75 82 ILE A O 1
ATOM 649 N N . GLY A 1 83 ? 11.617 -28.406 -13.797 1 71.19 83 GLY A N 1
ATOM 650 C CA . GLY A 1 83 ? 12.062 -28.656 -15.156 1 71.19 83 GLY A CA 1
ATOM 651 C C . GLY A 1 83 ? 13.016 -29.828 -15.266 1 71.19 83 GLY A C 1
ATOM 652 O O . GLY A 1 83 ? 13.023 -30.547 -16.266 1 71.19 83 GLY A O 1
ATOM 653 N N . ALA A 1 84 ? 13.758 -30.125 -14.32 1 69.94 84 ALA A N 1
ATOM 654 C CA . ALA A 1 84 ? 14.688 -31.25 -14.312 1 69.94 84 ALA A CA 1
ATOM 655 C C . ALA A 1 84 ? 13.961 -32.562 -14.031 1 69.94 84 ALA A C 1
ATOM 657 O O . ALA A 1 84 ? 14.422 -33.625 -14.43 1 69.94 84 ALA A O 1
ATOM 658 N N . GLY A 1 85 ? 12.883 -32.531 -13.273 1 57.38 85 GLY A N 1
ATOM 659 C CA . GLY A 1 85 ? 12.078 -33.719 -13.008 1 57.38 85 GLY A CA 1
ATOM 660 C C . GLY A 1 85 ? 11.242 -34.156 -14.203 1 57.38 85 GLY A C 1
ATOM 661 O O . GLY A 1 85 ? 10.352 -35 -14.07 1 57.38 85 GLY A O 1
ATOM 662 N N . GLY A 1 86 ? 11.242 -33.656 -15.289 1 53.25 86 GLY A N 1
ATOM 663 C CA . GLY A 1 86 ? 10.539 -34.219 -16.438 1 53.25 86 GLY A CA 1
ATOM 664 C C . GLY A 1 86 ? 10.859 -35.656 -16.688 1 53.25 86 GLY A C 1
ATOM 665 O O . GLY A 1 86 ? 10.602 -36.188 -17.766 1 53.25 86 GLY A O 1
ATOM 666 N N . GLY A 1 87 ? 11.484 -36.5 -15.875 1 47.91 87 GLY A N 1
ATOM 667 C CA . GLY A 1 87 ? 11.461 -37.938 -16.125 1 47.91 87 GLY A CA 1
ATOM 668 C C . GLY A 1 87 ? 10.07 -38.531 -16.031 1 47.91 87 GLY A C 1
ATOM 669 O O . GLY A 1 87 ? 9.109 -37.844 -15.68 1 47.91 87 GLY A O 1
ATOM 670 N N . VAL A 1 88 ? 9.922 -40.188 -16 1 49.38 88 VAL A N 1
ATOM 671 C CA . VAL A 1 88 ? 8.766 -41.062 -16.141 1 49.38 88 VAL A CA 1
ATOM 672 C C . VAL A 1 88 ? 7.73 -40.75 -15.07 1 49.38 88 VAL A C 1
ATOM 674 O O . VAL A 1 88 ? 7.973 -40.938 -13.883 1 49.38 88 VAL A O 1
ATOM 677 N N . VAL A 1 89 ? 7.133 -39.875 -15.188 1 47.03 89 VAL A N 1
ATOM 678 C CA . VAL A 1 89 ? 6.008 -39.688 -14.273 1 47.03 89 VAL A CA 1
ATOM 679 C C . VAL A 1 89 ? 5.039 -40.844 -14.414 1 47.03 89 VAL A C 1
ATOM 681 O O . VAL A 1 89 ? 4.434 -41.062 -15.469 1 47.03 89 VAL A O 1
ATOM 684 N N . GLU A 1 90 ? 5.309 -42.094 -13.766 1 45.91 90 GLU A N 1
ATOM 685 C CA . GLU A 1 90 ? 4.191 -43 -13.578 1 45.91 90 GLU A CA 1
ATOM 686 C C . GLU A 1 90 ? 2.953 -42.281 -13.078 1 45.91 90 GLU A C 1
ATOM 688 O O . GLU A 1 90 ? 3.018 -41.531 -12.094 1 45.91 90 GLU A O 1
ATOM 693 N N . ARG A 1 91 ? 2.107 -42.031 -13.977 1 42.69 91 ARG A N 1
ATOM 694 C CA . ARG A 1 91 ? 0.797 -41.438 -13.773 1 42.69 91 ARG A CA 1
ATOM 695 C C . ARG A 1 91 ? 0.059 -42.094 -12.617 1 42.69 91 ARG A C 1
ATOM 697 O O . ARG A 1 91 ? -0.272 -43.281 -12.68 1 42.69 91 ARG A O 1
ATOM 704 N N . PRO A 1 92 ? 0.337 -41.812 -11.391 1 40.28 92 PRO A N 1
ATOM 705 C CA . PRO A 1 92 ? -0.616 -42.469 -10.477 1 40.28 92 PRO A CA 1
ATOM 706 C C . PRO A 1 92 ? -2.066 -42.281 -10.922 1 40.28 92 PRO A C 1
ATOM 708 O O . PRO A 1 92 ? -2.381 -41.312 -11.641 1 40.28 92 PRO A O 1
ATOM 711 N N . CYS A 1 93 ? -2.846 -43.5 -11.086 1 36.03 93 CYS A N 1
ATOM 712 C CA . CYS A 1 93 ? -4.285 -43.5 -11.336 1 36.03 93 CYS A CA 1
ATOM 713 C C . CYS A 1 93 ? -4.992 -42.438 -10.516 1 36.03 93 CYS A C 1
ATOM 715 O O . CYS A 1 93 ? -4.973 -42.469 -9.281 1 36.03 93 CYS A O 1
ATOM 717 N N . ALA A 1 94 ? -4.906 -41.312 -10.992 1 33.62 94 ALA A N 1
ATOM 718 C CA . ALA A 1 94 ? -5.449 -40.062 -10.453 1 33.62 94 ALA A CA 1
ATOM 719 C C . ALA A 1 94 ? -6.953 -40.188 -10.227 1 33.62 94 ALA A C 1
ATOM 721 O O . ALA A 1 94 ? -7.746 -39.656 -11 1 33.62 94 ALA A O 1
ATOM 722 N N . GLY A 1 95 ? -7.395 -41.406 -10.109 1 30.12 95 GLY A N 1
ATOM 723 C CA . GLY A 1 95 ? -8.844 -41.375 -9.938 1 30.12 95 GLY A CA 1
ATOM 724 C C . GLY A 1 95 ? -9.297 -40.406 -8.852 1 30.12 95 GLY A C 1
ATOM 725 O O . GLY A 1 95 ? -10.469 -40.375 -8.484 1 30.12 95 GLY A O 1
ATOM 726 N N . GLN A 1 96 ? -8.422 -40.062 -7.938 1 30.14 96 GLN A N 1
ATOM 727 C CA . GLN A 1 96 ? -9.25 -39.531 -6.848 1 30.14 96 GLN A CA 1
ATOM 728 C C . GLN A 1 96 ? -9.984 -38.281 -7.266 1 30.14 96 GLN A C 1
ATOM 730 O O . GLN A 1 96 ? -9.359 -37.312 -7.719 1 30.14 96 GLN A O 1
ATOM 735 N N . ARG A 1 97 ? -11.219 -38.344 -7.797 1 31.28 97 ARG A N 1
ATOM 736 C CA . ARG A 1 97 ? -12.227 -37.312 -8.016 1 31.28 97 ARG A CA 1
ATOM 737 C C . ARG A 1 97 ? -12.18 -36.281 -6.91 1 31.28 97 ARG A C 1
ATOM 739 O O . ARG A 1 97 ? -12.344 -36.594 -5.73 1 31.28 97 ARG A O 1
ATOM 746 N N . TYR A 1 98 ? -11.234 -35.406 -6.961 1 27.2 98 TYR A N 1
ATOM 747 C CA . TYR A 1 98 ? -11.352 -34.219 -6.082 1 27.2 98 TYR A CA 1
ATOM 748 C C . TYR A 1 98 ? -12.742 -33.625 -6.18 1 27.2 98 TYR A C 1
ATOM 750 O O . TYR A 1 98 ? -13.195 -33.281 -7.273 1 27.2 98 TYR A O 1
ATOM 758 N N . ASP A 1 99 ? -13.703 -34.156 -5.441 1 30.36 99 ASP A N 1
ATOM 759 C CA . ASP A 1 99 ? -14.945 -33.469 -5.105 1 30.36 99 ASP A CA 1
ATOM 760 C C . ASP A 1 99 ? -14.695 -32 -4.707 1 30.36 99 ASP A C 1
ATOM 762 O O . ASP A 1 99 ? -13.969 -31.734 -3.748 1 30.36 99 ASP A O 1
ATOM 766 N N . GLY A 1 100 ? -14.375 -31.188 -5.496 1 24.81 100 GLY A N 1
ATOM 767 C CA . GLY A 1 100 ? -14.281 -29.75 -5.465 1 24.81 100 GLY A CA 1
ATOM 768 C C . GLY A 1 100 ? -15.398 -29.094 -4.676 1 24.81 100 GLY A C 1
ATOM 769 O O . GLY A 1 100 ? -16.078 -28.188 -5.18 1 24.81 100 GLY A O 1
ATOM 770 N N . ALA A 1 101 ? -16.047 -29.75 -3.723 1 30.27 101 ALA A N 1
ATOM 771 C CA . ALA A 1 101 ? -16.953 -28.938 -2.914 1 30.27 101 ALA A CA 1
ATOM 772 C C . ALA A 1 101 ? -16.219 -27.781 -2.254 1 30.27 101 ALA A C 1
ATOM 774 O O . ALA A 1 101 ? -15.461 -27.984 -1.299 1 30.27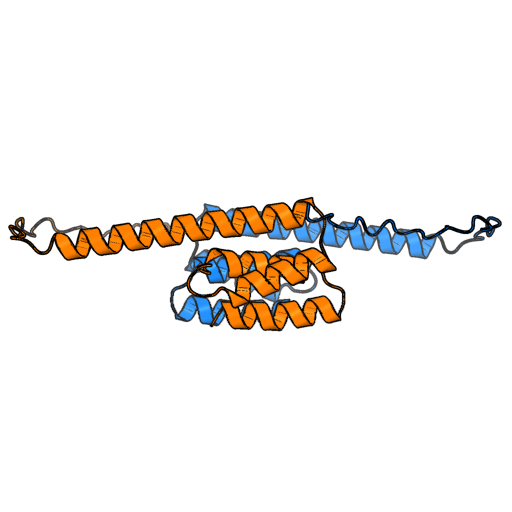 101 ALA A O 1
ATOM 775 N N . GLN A 1 102 ? -15.633 -26.969 -2.936 1 26.78 102 GLN A N 1
ATOM 776 C CA . GLN A 1 102 ? -15.211 -25.688 -2.395 1 26.78 102 GLN A CA 1
ATOM 777 C C . GLN A 1 102 ? -16.281 -25.094 -1.479 1 26.78 102 GLN A C 1
ATOM 779 O O . GLN A 1 102 ? -17.406 -24.828 -1.918 1 26.78 102 GLN A O 1
ATOM 784 N N . GLN A 1 103 ? -16.25 -25.469 -0.243 1 30 103 GLN A N 1
ATOM 785 C CA . GLN A 1 103 ? -17.031 -24.859 0.821 1 30 103 GLN A CA 1
ATOM 786 C C . GLN A 1 103 ? -16.953 -23.344 0.771 1 30 103 GLN A C 1
ATOM 788 O O . GLN A 1 103 ? -15.906 -22.766 1.061 1 30 103 GLN A O 1
ATOM 793 N N . CYS A 1 104 ? -17.344 -22.609 -0.263 1 36.25 104 CYS A N 1
ATOM 794 C CA . CYS A 1 104 ? -17.656 -21.188 -0.127 1 36.25 104 CYS A CA 1
ATOM 795 C C . CYS A 1 104 ? -18.266 -20.891 1.238 1 36.25 104 CYS A C 1
ATOM 797 O O . CYS A 1 104 ? -19.344 -21.375 1.559 1 36.25 104 CYS A O 1
ATOM 799 N N . LYS A 1 105 ? -17.484 -20.859 2.225 1 36.38 105 LYS A N 1
ATOM 800 C CA . LYS A 1 105 ? -17.984 -20.453 3.541 1 36.38 105 LYS A CA 1
ATOM 801 C C . LYS A 1 105 ? -18.859 -19.219 3.447 1 36.38 105 LYS A C 1
ATOM 803 O O . LYS A 1 105 ? -18.422 -18.172 2.973 1 36.38 105 LYS A O 1
ATOM 808 N N . ARG A 1 106 ? -20.156 -19.297 3.131 1 38.69 106 ARG A N 1
ATOM 809 C CA . ARG A 1 106 ? -21.172 -18.266 3.295 1 38.69 106 ARG A CA 1
ATOM 810 C C . ARG A 1 106 ? -20.969 -17.5 4.59 1 38.69 106 ARG A C 1
ATOM 812 O O . ARG A 1 106 ? -20.906 -18.078 5.672 1 38.69 106 ARG A O 1
ATOM 819 N N . ILE A 1 107 ? -20.172 -16.406 4.441 1 38.88 107 ILE A N 1
ATOM 820 C CA . ILE A 1 107 ? -20.234 -15.469 5.559 1 38.88 107 ILE A CA 1
ATOM 821 C C . ILE A 1 107 ? -21.688 -15.328 6.023 1 38.88 107 ILE A C 1
ATOM 823 O O . ILE A 1 107 ? -22.531 -14.828 5.281 1 38.88 107 ILE A O 1
ATOM 827 N N . ARG A 1 108 ? -22.266 -16.281 6.766 1 33.38 108 ARG A N 1
ATOM 828 C CA . ARG A 1 108 ? -23.578 -16.125 7.391 1 33.38 108 ARG A CA 1
ATOM 829 C C . ARG A 1 108 ? -23.672 -14.781 8.117 1 33.38 108 ARG A C 1
ATOM 831 O O . ARG A 1 108 ? -22.984 -14.547 9.109 1 33.38 108 ARG A O 1
ATOM 838 N N . LEU A 1 109 ? -24.016 -13.758 7.391 1 30.06 109 LEU A N 1
ATOM 839 C CA . LEU A 1 109 ? -24.531 -12.57 8.062 1 30.06 109 LEU A CA 1
ATOM 840 C C . LEU A 1 109 ? -25.625 -12.938 9.055 1 30.06 109 LEU A C 1
ATOM 842 O O . LEU A 1 109 ? -26.656 -13.5 8.672 1 30.06 109 LEU A O 1
ATOM 846 N N . VAL A 1 110 ? -25.234 -13.336 10.258 1 26.66 110 VAL A N 1
ATOM 847 C CA . VAL A 1 110 ? -26.297 -13.406 11.273 1 26.66 110 VAL A CA 1
ATOM 848 C C . VAL A 1 110 ?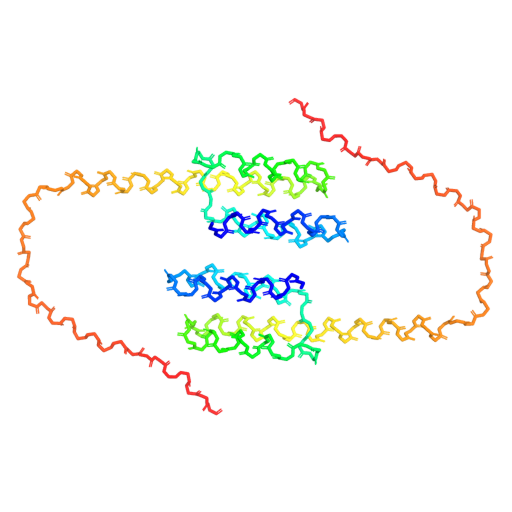 -26.984 -12.047 11.391 1 26.66 110 VAL A C 1
ATOM 850 O O . VAL A 1 110 ? -26.328 -11 11.344 1 26.66 110 VAL A O 1
ATOM 853 N N . GLY B 1 1 ? -7.773 11.664 -7.215 1 84.31 1 GLY B N 1
ATOM 854 C CA . GLY B 1 1 ? -6.734 11.617 -6.195 1 84.31 1 GLY B CA 1
ATOM 855 C C . GLY B 1 1 ? -6.23 10.211 -5.922 1 84.31 1 GLY B C 1
ATOM 856 O O . GLY B 1 1 ? -6.457 9.305 -6.723 1 84.31 1 GLY B O 1
ATOM 857 N N . ALA B 1 2 ? -5.34 10 -4.973 1 89.88 2 ALA B N 1
ATOM 858 C CA . ALA B 1 2 ? -4.691 8.742 -4.629 1 89.88 2 ALA B CA 1
ATOM 859 C C . ALA B 1 2 ? -5.723 7.629 -4.449 1 89.88 2 ALA B C 1
ATOM 861 O O . ALA B 1 2 ? -5.52 6.508 -4.926 1 89.88 2 ALA B O 1
ATOM 862 N N . ARG B 1 3 ? -6.938 7.949 -3.924 1 93.69 3 ARG B N 1
ATOM 863 C CA . ARG B 1 3 ? -7.984 6.969 -3.67 1 93.69 3 ARG B CA 1
ATOM 864 C C . ARG B 1 3 ? -8.57 6.441 -4.977 1 93.69 3 ARG B C 1
ATOM 866 O O . ARG B 1 3 ? -8.727 5.234 -5.152 1 93.69 3 ARG B O 1
ATOM 873 N N . ALA B 1 4 ? -8.875 7.316 -5.812 1 91.38 4 ALA B N 1
ATOM 874 C CA . ALA B 1 4 ? -9.461 6.934 -7.098 1 91.38 4 ALA B CA 1
ATOM 875 C C . ALA B 1 4 ? -8.492 6.082 -7.91 1 91.38 4 ALA B C 1
ATOM 877 O O . ALA B 1 4 ? -8.898 5.113 -8.555 1 91.38 4 ALA B O 1
ATOM 878 N N . MET B 1 5 ? -7.266 6.418 -7.828 1 91.31 5 MET B N 1
ATOM 879 C CA . MET B 1 5 ? -6.246 5.641 -8.523 1 91.31 5 MET B CA 1
ATOM 880 C C . MET B 1 5 ? -6.148 4.23 -7.953 1 91.31 5 MET B C 1
ATOM 882 O O . MET B 1 5 ? -6.055 3.256 -8.703 1 91.31 5 MET B O 1
ATOM 886 N N . CYS B 1 6 ? -6.25 4.176 -6.688 1 95 6 CYS B N 1
ATOM 887 C CA . CYS B 1 6 ? -6.145 2.881 -6.023 1 95 6 CYS B CA 1
ATOM 888 C C . CYS B 1 6 ? -7.312 1.979 -6.398 1 95 6 CYS B C 1
ATOM 890 O O . CYS B 1 6 ? -7.117 0.799 -6.699 1 95 6 CYS B O 1
ATOM 892 N N . VAL B 1 7 ? -8.492 2.592 -6.488 1 94.44 7 VAL B N 1
ATOM 893 C CA . VAL B 1 7 ? -9.695 1.82 -6.805 1 94.44 7 VAL B CA 1
ATOM 894 C C . VAL B 1 7 ? -9.617 1.326 -8.25 1 94.44 7 VAL B C 1
ATOM 896 O O . VAL B 1 7 ? -9.914 0.161 -8.523 1 94.44 7 VAL B O 1
ATOM 899 N N . GLY B 1 8 ? -9.195 2.217 -9.125 1 93.31 8 GLY B N 1
ATOM 900 C CA . GLY B 1 8 ? -9.062 1.841 -10.523 1 93.31 8 GLY B CA 1
ATOM 901 C C . GLY B 1 8 ? -8.07 0.719 -10.75 1 93.31 8 GLY B C 1
ATOM 902 O O . GLY B 1 8 ? -8.352 -0.233 -11.484 1 93.31 8 GLY B O 1
ATOM 903 N N . PHE B 1 9 ? -6.988 0.772 -10.102 1 94.44 9 PHE B N 1
ATOM 904 C CA . PHE B 1 9 ? -5.945 -0.23 -10.281 1 94.44 9 PHE B CA 1
ATOM 905 C C . PHE B 1 9 ? -6.316 -1.53 -9.57 1 94.44 9 PHE B C 1
ATOM 907 O O . PHE B 1 9 ? -5.973 -2.617 -10.047 1 94.44 9 PHE B O 1
ATOM 914 N N . ALA B 1 10 ? -6.996 -1.379 -8.414 1 96.69 10 ALA B N 1
ATOM 915 C CA . ALA B 1 10 ? -7.453 -2.584 -7.723 1 96.69 10 ALA B CA 1
ATOM 916 C C . ALA B 1 10 ? -8.375 -3.41 -8.609 1 96.69 10 ALA B C 1
ATOM 918 O O . ALA B 1 10 ? -8.266 -4.637 -8.664 1 96.69 10 ALA B O 1
ATOM 919 N N . ASP B 1 11 ? -9.195 -2.721 -9.344 1 94.94 11 ASP B N 1
ATOM 920 C CA . ASP B 1 11 ? -10.109 -3.402 -10.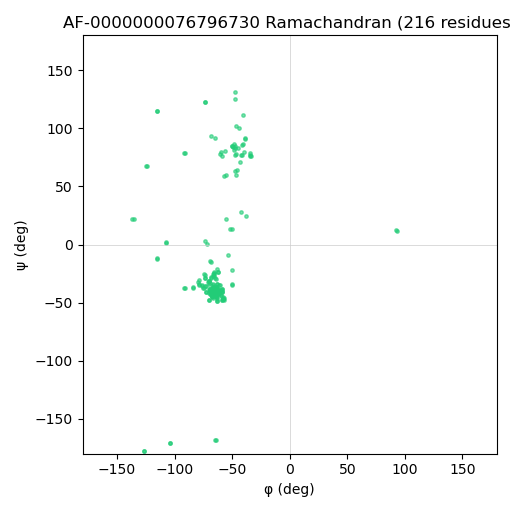25 1 94.94 11 ASP B CA 1
ATOM 921 C C . ASP B 1 11 ? -9.352 -4.156 -11.336 1 94.94 11 ASP B C 1
ATOM 923 O O . ASP B 1 11 ? -9.703 -5.281 -11.688 1 94.94 11 ASP B O 1
ATOM 927 N N . LEU B 1 12 ? -8.32 -3.564 -11.828 1 93.94 12 LEU B N 1
ATOM 928 C CA . LEU B 1 12 ? -7.496 -4.188 -12.859 1 93.94 12 LEU B CA 1
ATOM 929 C C . LEU B 1 12 ? -6.785 -5.422 -12.32 1 93.94 12 LEU B C 1
ATOM 931 O O . LEU B 1 12 ? -6.754 -6.465 -12.977 1 93.94 12 LEU B O 1
ATOM 935 N N . GLU B 1 13 ? -6.305 -5.305 -11.086 1 96 13 GLU B N 1
ATOM 936 C CA . GLU B 1 13 ? -5.582 -6.402 -10.445 1 96 13 GLU B CA 1
ATOM 937 C C . GLU B 1 13 ? -6.5 -7.602 -10.211 1 96 13 GLU B C 1
ATOM 939 O O . GLU B 1 13 ? -6.09 -8.75 -10.398 1 96 13 GLU B O 1
ATOM 944 N N . ILE B 1 14 ? -7.707 -7.309 -9.844 1 95.5 14 ILE B N 1
ATOM 945 C CA . ILE B 1 14 ? -8.688 -8.367 -9.641 1 95.5 14 ILE B CA 1
ATOM 946 C C . ILE B 1 14 ? -8.961 -9.078 -10.961 1 95.5 14 ILE B C 1
ATOM 948 O O . ILE B 1 14 ? -9.047 -10.312 -11.008 1 95.5 14 ILE B O 1
ATOM 952 N N . GLY B 1 15 ? -9.055 -8.312 -12.008 1 94.81 15 GLY B N 1
ATOM 953 C CA . GLY B 1 15 ? -9.359 -8.867 -13.312 1 94.81 15 GLY B CA 1
ATOM 954 C C . GLY B 1 15 ? -8.305 -9.844 -13.812 1 94.81 15 GLY B C 1
ATOM 955 O O . GLY B 1 15 ? -8.625 -10.789 -14.531 1 94.81 15 GLY B O 1
ATOM 956 N N . ILE B 1 16 ? -7.074 -9.75 -13.32 1 94.25 16 ILE B N 1
ATOM 957 C CA . ILE B 1 16 ? -5.992 -10.617 -13.781 1 94.25 16 ILE B CA 1
ATOM 958 C C . ILE B 1 16 ? -5.66 -11.641 -12.695 1 94.25 16 ILE B C 1
ATOM 960 O O . ILE B 1 16 ? -4.691 -12.398 -12.828 1 94.25 16 ILE B O 1
ATOM 964 N N . GLY B 1 17 ? -6.395 -11.602 -11.617 1 95.62 17 GLY B N 1
ATOM 965 C CA . GLY B 1 17 ? -6.301 -12.648 -10.609 1 95.62 17 GLY B CA 1
ATOM 966 C C . GLY B 1 17 ? -5.305 -12.328 -9.508 1 95.62 17 GLY B C 1
ATOM 967 O O . GLY B 1 17 ? -5.004 -13.18 -8.672 1 95.62 17 GLY B O 1
ATOM 968 N N . GLU B 1 18 ? -4.867 -11.07 -9.477 1 96.12 18 GLU B N 1
ATOM 969 C CA . GLU B 1 18 ? -3.922 -10.656 -8.445 1 96.12 18 GLU B CA 1
ATOM 970 C C . GLU B 1 18 ? -4.648 -10.109 -7.219 1 96.12 18 GLU B C 1
ATOM 972 O O . GLU B 1 18 ? -4.605 -8.898 -6.957 1 96.12 18 GLU B O 1
ATOM 977 N N . VAL B 1 19 ? -5.168 -10.992 -6.383 1 97.31 19 VAL B N 1
ATOM 978 C CA . VAL B 1 19 ? -6.066 -10.633 -5.293 1 97.31 19 VAL B CA 1
ATOM 979 C C . VAL B 1 19 ? -5.273 -9.984 -4.16 1 97.31 19 VAL B C 1
ATOM 981 O O . VAL B 1 19 ? -5.723 -9 -3.564 1 97.31 19 VAL B O 1
ATOM 984 N N . ALA B 1 20 ? -4.086 -10.516 -3.967 1 96.31 20 ALA B N 1
ATOM 985 C CA . ALA B 1 20 ? -3.256 -9.977 -2.893 1 96.31 20 ALA B CA 1
ATOM 986 C C . ALA B 1 20 ? -2.834 -8.539 -3.197 1 96.31 20 ALA B C 1
ATOM 988 O O . ALA B 1 20 ? -2.785 -7.695 -2.299 1 96.31 20 ALA B O 1
ATOM 989 N N . ARG B 1 21 ? -2.578 -8.258 -4.43 1 97 21 ARG B N 1
ATOM 990 C CA . ARG B 1 21 ? -2.195 -6.906 -4.824 1 97 21 ARG B CA 1
ATOM 991 C C . ARG B 1 21 ? -3.393 -5.961 -4.766 1 97 21 ARG B C 1
ATOM 993 O O . ARG B 1 21 ? -3.262 -4.809 -4.348 1 97 21 ARG B O 1
ATOM 1000 N N . ALA B 1 22 ? -4.555 -6.445 -5.219 1 97.5 22 ALA B N 1
ATOM 1001 C CA . ALA B 1 22 ? -5.773 -5.652 -5.121 1 97.5 22 ALA B CA 1
ATOM 1002 C C . ALA B 1 22 ? -6.082 -5.293 -3.672 1 97.5 22 ALA B C 1
ATOM 1004 O O . ALA B 1 22 ? -6.414 -4.145 -3.367 1 97.5 22 ALA B O 1
ATOM 1005 N N . ARG B 1 23 ? -5.879 -6.23 -2.799 1 97.88 23 ARG B N 1
ATOM 1006 C CA . ARG B 1 23 ? -6.129 -6.004 -1.379 1 97.88 23 ARG B CA 1
ATOM 1007 C C . ARG B 1 23 ? -5.191 -4.945 -0.815 1 97.88 23 ARG B C 1
ATOM 1009 O O . ARG B 1 23 ? -5.617 -4.07 -0.058 1 97.88 23 ARG B O 1
ATOM 1016 N N . ALA B 1 24 ? -3.994 -5.07 -1.246 1 97.06 24 ALA B N 1
ATOM 1017 C CA . ALA B 1 24 ? -2.99 -4.133 -0.75 1 97.06 24 ALA B CA 1
ATOM 1018 C C . ALA B 1 24 ? -3.322 -2.703 -1.162 1 97.06 24 ALA B C 1
ATOM 1020 O O . ALA B 1 24 ? -3.062 -1.758 -0.414 1 97.06 24 ALA B O 1
ATOM 1021 N N . LEU B 1 25 ? -3.883 -2.539 -2.293 1 97.12 25 LEU B N 1
ATOM 1022 C CA . LEU B 1 25 ? -4.27 -1.215 -2.762 1 97.12 25 LEU B CA 1
ATOM 1023 C C . LEU B 1 25 ? -5.438 -0.668 -1.943 1 97.12 25 LEU B C 1
ATOM 1025 O O . LEU B 1 25 ? -5.469 0.521 -1.619 1 97.12 25 LEU B O 1
ATOM 1029 N N . HIS B 1 26 ? -6.41 -1.554 -1.597 1 97.88 26 HIS B N 1
ATOM 1030 C CA . HIS B 1 26 ? -7.5 -1.14 -0.72 1 97.88 26 HIS B CA 1
ATOM 1031 C C . HIS B 1 26 ? -6.977 -0.718 0.649 1 97.88 26 HIS B C 1
ATOM 1033 O O . HIS B 1 26 ? -7.391 0.309 1.188 1 97.88 26 HIS B O 1
ATOM 1039 N N . VAL B 1 27 ? -6.027 -1.467 1.129 1 97.56 27 VAL B N 1
ATOM 1040 C CA . VAL B 1 27 ? -5.445 -1.181 2.436 1 97.56 27 VAL B CA 1
ATOM 1041 C C . VAL B 1 27 ? -4.711 0.158 2.391 1 97.56 27 VAL B C 1
ATOM 1043 O O . VAL B 1 27 ? -4.859 0.984 3.295 1 97.56 27 VAL B O 1
ATOM 1046 N N . TYR B 1 28 ? -4.023 0.408 1.312 1 96.25 28 TYR B N 1
ATOM 1047 C CA . TYR B 1 28 ? -3.311 1.669 1.136 1 96.25 28 TYR B CA 1
ATOM 1048 C C . TYR B 1 28 ? -4.281 2.844 1.108 1 96.25 28 TYR B C 1
ATOM 1050 O O . TYR B 1 28 ? -4.102 3.82 1.842 1 96.25 28 TYR B O 1
ATOM 1058 N N . ALA B 1 29 ? -5.301 2.713 0.329 1 97.94 29 ALA B N 1
ATOM 1059 C CA . ALA B 1 29 ? -6.242 3.82 0.182 1 97.94 29 ALA B CA 1
ATOM 1060 C C . ALA B 1 29 ? -7.027 4.043 1.47 1 97.94 29 ALA B C 1
ATOM 1062 O O . ALA B 1 29 ? -7.379 5.18 1.8 1 97.94 29 ALA B O 1
ATOM 1063 N N . ALA B 1 30 ? -7.211 2.939 2.264 1 98.25 30 ALA B N 1
ATOM 1064 C CA . ALA B 1 30 ? -7.988 3.014 3.5 1 98.25 30 ALA B CA 1
ATOM 1065 C C . ALA B 1 30 ? -7.289 3.896 4.531 1 98.25 30 ALA B C 1
ATOM 1067 O O . ALA B 1 30 ? -7.949 4.566 5.328 1 98.25 30 ALA B O 1
ATOM 1068 N N . ALA B 1 31 ? -6.012 3.988 4.449 1 96.81 31 ALA B N 1
ATOM 1069 C CA . ALA B 1 31 ? -5.195 4.652 5.461 1 96.81 31 ALA B CA 1
ATOM 1070 C C . ALA B 1 31 ? -5.438 6.16 5.461 1 96.81 31 ALA B C 1
ATOM 1072 O O . ALA B 1 31 ? -5.066 6.852 6.41 1 96.81 31 ALA B O 1
ATOM 1073 N N . PHE B 1 32 ? -6.031 6.676 4.477 1 95.56 32 PHE B N 1
ATOM 1074 C CA . PHE B 1 32 ? -6.285 8.109 4.426 1 95.56 32 PHE B CA 1
ATOM 1075 C C . PHE B 1 32 ? -7.707 8.398 3.963 1 95.56 32 PHE B C 1
ATOM 1077 O O . PHE B 1 32 ? -7.984 9.461 3.406 1 95.56 32 PHE B O 1
ATOM 1084 N N . THR B 1 33 ? -8.617 7.402 4.121 1 97.69 33 THR B N 1
ATOM 1085 C CA . THR B 1 33 ? -9.984 7.543 3.635 1 97.69 33 THR B CA 1
ATOM 1086 C C . THR B 1 33 ? -10.977 7.535 4.793 1 97.69 33 THR B C 1
ATOM 1088 O O . THR B 1 33 ? -11.117 6.527 5.488 1 97.69 33 THR B O 1
ATOM 1091 N N . ASP B 1 34 ? -11.656 8.664 4.996 1 97.94 34 ASP B N 1
ATOM 1092 C CA . ASP B 1 34 ? -12.695 8.797 6.012 1 97.94 34 ASP B CA 1
ATOM 1093 C C . ASP B 1 34 ? -13.969 8.062 5.59 1 97.94 34 ASP B C 1
ATOM 1095 O O . ASP B 1 34 ? -14.586 8.406 4.582 1 97.94 34 ASP B O 1
ATOM 1099 N N . PRO B 1 35 ? -14.43 7.082 6.465 1 98.19 35 PRO B N 1
ATOM 1100 C CA . PRO B 1 35 ? -15.602 6.297 6.074 1 98.19 35 PRO B CA 1
ATOM 1101 C C . PRO B 1 35 ? -16.875 7.141 5.988 1 98.19 35 PRO B C 1
ATOM 1103 O O . PRO B 1 35 ? -17.812 6.781 5.266 1 98.19 35 PRO B O 1
ATOM 1106 N N . GLU B 1 36 ? -16.891 8.234 6.707 1 97.38 36 GLU B N 1
ATOM 1107 C CA . GLU B 1 36 ? -18.078 9.094 6.668 1 97.38 36 GLU B CA 1
ATOM 1108 C C . GLU B 1 36 ? -18.094 9.945 5.402 1 97.38 36 GLU B C 1
ATOM 1110 O O . GLU B 1 36 ? -19.156 10.219 4.844 1 97.38 36 GLU B O 1
ATOM 1115 N N . VAL B 1 37 ? -16.984 10.383 4.902 1 97.12 37 VAL B N 1
ATOM 1116 C CA . VAL B 1 37 ? -16.859 11.25 3.738 1 97.12 37 VAL B CA 1
ATOM 1117 C C . VAL B 1 37 ? -16.891 10.414 2.461 1 97.12 37 VAL B C 1
ATOM 1119 O O . VAL B 1 37 ? -17.422 10.852 1.439 1 97.12 37 VAL B O 1
ATOM 1122 N N . TYR B 1 38 ? -16.297 9.234 2.508 1 97.62 38 TYR B N 1
ATOM 1123 C CA . TYR B 1 38 ? -16.188 8.391 1.318 1 97.62 38 TYR B CA 1
ATOM 1124 C C . TYR B 1 38 ? -16.781 7.016 1.565 1 97.62 38 TYR B C 1
ATOM 1126 O O . TYR B 1 38 ? -16.094 6 1.458 1 97.62 38 TYR B O 1
ATOM 1134 N N . PRO B 1 39 ? -18.094 6.926 1.741 1 98.06 39 PRO B N 1
ATOM 1135 C CA . PRO B 1 39 ? -18.734 5.641 2.029 1 98.06 39 PRO B CA 1
ATOM 1136 C C . PRO B 1 39 ? -18.641 4.656 0.864 1 98.06 39 PRO B C 1
ATOM 1138 O O . PRO B 1 39 ? -18.609 3.443 1.077 1 98.06 39 PRO B O 1
ATOM 1141 N N . GLU B 1 40 ? -18.516 5.199 -0.306 1 97.5 40 GLU B N 1
ATOM 1142 C CA . GLU B 1 40 ? -18.484 4.336 -1.484 1 97.5 40 GLU B CA 1
ATOM 1143 C C . GLU B 1 40 ? -17.188 3.531 -1.533 1 97.5 40 GLU B C 1
ATOM 1145 O O . GLU B 1 40 ? -17.172 2.389 -1.998 1 97.5 40 GLU B O 1
ATOM 1150 N N . PHE B 1 41 ? -16.125 4.168 -1.15 1 98.12 41 PHE B N 1
ATOM 1151 C CA . PHE B 1 41 ? -14.859 3.443 -1.098 1 98.12 41 PHE B CA 1
ATOM 1152 C C . PHE B 1 41 ? -14.961 2.23 -0.179 1 98.12 41 PHE B C 1
ATOM 1154 O O . PHE B 1 41 ? -14.547 1.13 -0.545 1 98.12 41 PHE B O 1
ATOM 1161 N N . TRP B 1 42 ? -15.5 2.359 0.973 1 98.5 42 TRP B N 1
ATOM 1162 C CA . TRP B 1 42 ? -15.562 1.302 1.976 1 98.5 42 TRP B CA 1
ATOM 1163 C C . TRP B 1 42 ? -16.547 0.218 1.56 1 98.5 42 TRP B C 1
ATOM 1165 O O . TRP B 1 42 ? -16.359 -0.961 1.857 1 98.5 42 TRP B O 1
ATOM 1175 N N . LYS B 1 43 ? -17.594 0.661 0.839 1 98.31 43 LYS B N 1
ATOM 1176 C CA . LYS B 1 43 ? -18.5 -0.323 0.26 1 98.31 43 LYS B CA 1
ATOM 1177 C C . LYS B 1 43 ? -17.781 -1.188 -0.775 1 98.31 43 LYS B C 1
ATOM 1179 O O . LYS B 1 43 ? -17.984 -2.404 -0.821 1 98.31 43 LYS B O 1
ATOM 1184 N N . ARG B 1 44 ? -16.984 -0.543 -1.534 1 97.88 44 ARG B N 1
ATOM 1185 C CA . ARG B 1 44 ? -16.234 -1.278 -2.553 1 97.88 44 ARG B CA 1
ATOM 1186 C C . ARG B 1 44 ? -15.266 -2.266 -1.914 1 97.88 44 ARG B C 1
ATOM 1188 O O . ARG B 1 44 ? -15.148 -3.41 -2.357 1 97.88 44 ARG B O 1
ATOM 1195 N N . TRP B 1 45 ? -14.57 -1.83 -0.886 1 98.56 45 TRP B N 1
ATOM 1196 C CA . TRP B 1 45 ? -13.656 -2.734 -0.195 1 98.56 45 TRP B CA 1
ATOM 1197 C C . TRP B 1 45 ? -14.422 -3.879 0.466 1 98.56 45 TRP B C 1
ATOM 1199 O O . TRP B 1 45 ? -13.984 -5.031 0.416 1 98.56 45 TRP B O 1
ATOM 1209 N N . ASN B 1 46 ? -15.586 -3.518 1.045 1 98.69 46 ASN B N 1
ATOM 1210 C CA . ASN B 1 46 ? -16.453 -4.543 1.623 1 98.69 46 ASN B CA 1
ATOM 1211 C C . ASN B 1 46 ? -16.828 -5.602 0.593 1 98.69 46 ASN B C 1
ATOM 1213 O O . ASN B 1 46 ? -16.656 -6.797 0.833 1 98.69 46 ASN B O 1
ATOM 1217 N N . ASP B 1 47 ? -17.234 -5.18 -0.541 1 98.12 47 ASP B N 1
ATOM 1218 C CA . ASP B 1 47 ? -17.641 -6.098 -1.604 1 98.12 47 ASP B CA 1
ATOM 1219 C C . ASP B 1 47 ? -16.453 -6.934 -2.08 1 98.12 47 ASP B C 1
ATOM 1221 O O . ASP B 1 47 ? -16.594 -8.133 -2.35 1 98.12 47 ASP B O 1
ATOM 1225 N N . PHE B 1 48 ? -15.328 -6.34 -2.193 1 98.38 48 PHE B N 1
ATOM 1226 C CA . PHE B 1 48 ? -14.102 -7.027 -2.584 1 98.38 48 PHE B CA 1
ATOM 1227 C C . PHE B 1 48 ? -13.781 -8.156 -1.613 1 98.38 48 PHE B C 1
ATOM 1229 O O . PHE B 1 48 ? -13.5 -9.281 -2.033 1 98.38 48 PHE B O 1
ATOM 1236 N N . GLU B 1 49 ? -13.836 -7.883 -0.268 1 98.31 49 GLU B N 1
ATOM 1237 C CA . GLU B 1 49 ? -13.469 -8.883 0.728 1 98.31 49 GLU B CA 1
ATOM 1238 C C . GLU B 1 49 ? -14.492 -10.008 0.789 1 98.31 49 GLU B C 1
ATOM 1240 O O . GLU B 1 49 ? -14.148 -11.164 1.043 1 98.31 49 GLU B O 1
ATOM 1245 N N . VAL B 1 50 ? -15.773 -9.633 0.504 1 98.31 50 VAL B N 1
ATOM 1246 C CA . VAL B 1 50 ? -16.828 -10.641 0.473 1 98.31 50 VAL B CA 1
ATOM 1247 C C . VAL B 1 50 ? -16.594 -11.602 -0.688 1 98.31 50 VAL B C 1
ATOM 1249 O O . VAL B 1 50 ? -16.766 -12.812 -0.542 1 98.31 50 VAL B O 1
ATOM 1252 N N . GLN B 1 51 ? -16.062 -11.109 -1.776 1 97.44 51 GLN B N 1
ATOM 1253 C CA . GLN B 1 51 ? -15.938 -11.898 -2.998 1 97.44 51 GLN B CA 1
ATOM 1254 C C . GLN B 1 51 ? -14.594 -12.617 -3.053 1 97.44 51 GLN B C 1
ATOM 1256 O O . GLN B 1 51 ? -14.508 -13.758 -3.516 1 97.44 51 GLN B O 1
ATOM 1261 N N . GLN B 1 52 ? -13.602 -11.93 -2.584 1 97.25 52 GLN B N 1
ATOM 1262 C CA . GLN B 1 52 ? -12.258 -12.438 -2.832 1 97.25 52 GLN B CA 1
ATOM 1263 C C . GLN B 1 52 ? -11.57 -12.82 -1.526 1 97.25 52 GLN B C 1
ATOM 1265 O O . GLN B 1 52 ? -10.523 -13.477 -1.539 1 97.25 52 GLN B O 1
ATOM 1270 N N . GLY B 1 53 ? -12.133 -12.438 -0.378 1 97.44 53 GLY B N 1
ATOM 1271 C CA . GLY B 1 53 ? -11.414 -12.586 0.881 1 97.44 53 GLY B CA 1
ATOM 1272 C C . GLY B 1 53 ? -11.922 -13.75 1.716 1 97.44 53 GLY B C 1
ATOM 1273 O O . GLY B 1 53 ? -12.516 -14.688 1.187 1 97.44 53 GLY B O 1
ATOM 1274 N N . ASP B 1 54 ? -11.398 -13.758 2.92 1 97.88 54 ASP B N 1
ATOM 1275 C CA . ASP B 1 54 ? -11.82 -14.688 3.959 1 97.88 54 ASP B CA 1
ATOM 1276 C C . ASP B 1 54 ? -12.211 -13.953 5.238 1 97.88 54 ASP B C 1
ATOM 1278 O O . ASP B 1 54 ? -12.289 -12.727 5.25 1 97.88 54 ASP B O 1
ATOM 1282 N N . GLU B 1 55 ? -12.539 -14.727 6.188 1 97.75 55 GLU B N 1
ATOM 1283 C CA . GLU B 1 55 ? -12.984 -14.102 7.43 1 97.75 55 GLU B CA 1
ATOM 1284 C C . GLU B 1 55 ? -11.891 -13.234 8.031 1 97.75 55 GLU B C 1
ATOM 1286 O O . GLU B 1 55 ? -12.172 -12.172 8.602 1 97.75 55 GLU B O 1
ATOM 1291 N N . GLY B 1 56 ? -10.688 -13.664 7.875 1 98.31 56 GLY B N 1
ATOM 1292 C CA . GLY B 1 56 ? -9.57 -12.914 8.422 1 98.31 56 GLY B CA 1
ATOM 1293 C C . GLY B 1 56 ? -9.367 -11.578 7.738 1 98.31 56 GLY B C 1
ATOM 1294 O O . GLY B 1 56 ? -9.25 -10.547 8.406 1 98.31 56 GLY B O 1
ATOM 1295 N N . THR B 1 57 ? -9.414 -11.547 6.457 1 98.38 57 THR B N 1
ATOM 1296 C CA . THR B 1 57 ? -9.203 -10.312 5.711 1 98.38 57 THR B CA 1
ATOM 1297 C C . THR B 1 57 ? -10.406 -9.391 5.832 1 98.38 57 THR B C 1
ATOM 1299 O O . THR B 1 57 ? -10.258 -8.164 5.852 1 98.38 57 THR B O 1
ATOM 1302 N N . PHE B 1 58 ? -11.578 -9.93 6.012 1 98.31 58 PHE B N 1
ATOM 1303 C CA . PHE B 1 58 ? -12.781 -9.133 6.199 1 98.31 58 PHE B CA 1
ATOM 1304 C C . PHE B 1 58 ? -12.758 -8.422 7.547 1 98.31 58 PHE B C 1
ATOM 1306 O O . PHE B 1 58 ? -13.078 -7.234 7.637 1 98.31 58 PHE B O 1
ATOM 1313 N N . ARG B 1 59 ? -12.266 -9.125 8.516 1 98.56 59 ARG B N 1
ATOM 1314 C CA . ARG B 1 59 ? -12.148 -8.531 9.844 1 98.56 59 ARG B CA 1
ATOM 1315 C C . ARG B 1 59 ? -11.117 -7.402 9.852 1 98.56 59 ARG B C 1
ATOM 1317 O O . ARG B 1 59 ? -11.305 -6.391 10.531 1 98.56 59 ARG B O 1
ATOM 1324 N N . GLU B 1 60 ? -10.102 -7.613 9.125 1 98.44 60 GLU B N 1
ATOM 1325 C CA . GLU B 1 60 ? -9.086 -6.574 9.023 1 98.44 60 GLU B CA 1
ATOM 1326 C C . GLU B 1 60 ? -9.641 -5.316 8.359 1 98.44 60 GLU B C 1
ATOM 1328 O O . GLU B 1 60 ? -9.32 -4.199 8.766 1 98.44 60 GLU B O 1
ATOM 1333 N N . MET B 1 61 ? -10.469 -5.492 7.418 1 98.75 61 MET B N 1
ATOM 1334 C CA . MET B 1 61 ? -11.109 -4.355 6.762 1 98.75 61 MET B CA 1
ATOM 1335 C C . MET B 1 61 ? -12 -3.596 7.742 1 98.75 61 MET B C 1
ATOM 1337 O O . MET B 1 61 ? -11.953 -2.365 7.801 1 98.75 61 MET B O 1
ATOM 1341 N N . LEU B 1 62 ? -12.766 -4.355 8.539 1 98.69 62 LEU B N 1
ATOM 1342 C CA . LEU B 1 62 ? -13.641 -3.727 9.523 1 98.69 62 LEU B CA 1
ATOM 1343 C C . LEU B 1 62 ? -12.836 -2.959 10.562 1 98.69 62 LEU B C 1
ATOM 1345 O O . LEU B 1 62 ? -13.234 -1.872 10.984 1 98.69 62 LEU B O 1
ATOM 1349 N N . ARG B 1 63 ? -11.75 -3.561 10.906 1 98.75 63 ARG B N 1
ATOM 1350 C CA . ARG B 1 63 ? -10.875 -2.885 11.859 1 98.75 63 ARG B CA 1
ATOM 1351 C C . ARG B 1 63 ? -10.328 -1.584 11.273 1 98.75 63 ARG B C 1
ATOM 1353 O O . ARG B 1 63 ? -10.312 -0.554 11.953 1 98.75 63 ARG B O 1
ATOM 1360 N N . ALA B 1 64 ? -9.898 -1.668 10.086 1 98.69 64 ALA B N 1
ATOM 1361 C CA . ALA B 1 64 ? -9.383 -0.484 9.406 1 98.69 64 ALA B CA 1
ATOM 1362 C C . ALA B 1 64 ? -10.445 0.605 9.305 1 98.69 64 ALA B C 1
ATOM 1364 O O . ALA B 1 64 ? -10.156 1.784 9.523 1 98.69 64 ALA B O 1
ATOM 1365 N N . LYS B 1 65 ? -11.641 0.177 9.047 1 98.69 65 LYS B N 1
ATOM 1366 C CA . LYS B 1 65 ? -12.75 1.12 8.938 1 98.69 65 LYS B CA 1
ATOM 1367 C C . LYS B 1 65 ? -13 1.829 10.266 1 98.69 65 LYS B C 1
ATOM 1369 O O . LYS B 1 65 ? -13.133 3.055 10.305 1 98.69 65 LYS B O 1
ATOM 1374 N N . ARG B 1 66 ? -12.992 1.087 11.305 1 98.19 66 ARG B N 1
ATOM 1375 C CA . ARG B 1 66 ? -13.211 1.65 12.633 1 98.19 66 ARG B CA 1
ATOM 1376 C C . ARG B 1 66 ? -12.086 2.598 13.016 1 98.19 66 ARG B C 1
ATOM 1378 O O . ARG B 1 66 ? -12.328 3.656 13.602 1 98.19 66 ARG B O 1
ATOM 1385 N N . THR B 1 67 ? -10.922 2.172 12.734 1 98.5 67 THR B N 1
ATOM 1386 C CA . THR B 1 67 ? -9.742 2.984 13.023 1 98.5 67 THR B CA 1
ATOM 1387 C C . THR B 1 67 ? -9.836 4.336 12.32 1 98.5 67 THR B C 1
ATOM 1389 O O . THR B 1 67 ? -9.625 5.379 12.945 1 98.5 67 THR B O 1
ATOM 1392 N N . MET B 1 68 ? -10.219 4.32 11.055 1 98.31 68 MET B N 1
ATOM 1393 C CA . MET B 1 68 ? -10.242 5.559 10.281 1 98.31 68 MET B CA 1
ATOM 1394 C C . MET B 1 68 ? -11.43 6.43 10.68 1 98.31 68 MET B C 1
ATOM 1396 O O . MET B 1 68 ? -11.352 7.656 10.625 1 98.31 68 MET B O 1
ATOM 1400 N N . ALA B 1 69 ? -12.484 5.816 11.195 1 97.88 69 ALA B N 1
ATOM 1401 C CA . ALA B 1 69 ? -13.594 6.574 11.766 1 97.88 69 ALA B CA 1
ATOM 1402 C C . ALA B 1 69 ? -13.156 7.328 13.016 1 97.88 69 ALA B C 1
ATOM 1404 O O . ALA B 1 69 ? -13.516 8.5 13.195 1 97.88 69 ALA B O 1
ATOM 1405 N N . ALA B 1 70 ? -12.367 6.648 13.805 1 97.69 70 ALA B N 1
ATOM 1406 C CA . ALA B 1 70 ? -11.867 7.262 15.031 1 97.69 70 ALA B CA 1
ATOM 1407 C C . ALA B 1 70 ? -10.914 8.414 14.719 1 97.69 70 ALA B C 1
ATOM 1409 O O . ALA B 1 70 ? -10.992 9.477 15.336 1 97.69 70 ALA B O 1
ATOM 1410 N N . VAL B 1 71 ? -10.062 8.148 13.789 1 96.12 71 VAL B N 1
ATOM 1411 C CA . VAL B 1 71 ? -9.094 9.148 13.375 1 96.12 71 VAL B CA 1
ATOM 1412 C C . VAL B 1 71 ? -9.812 10.398 12.859 1 96.12 71 VAL B C 1
ATOM 1414 O O . VAL B 1 71 ? -9.445 11.523 13.195 1 96.12 71 VAL B O 1
ATOM 1417 N N . ALA B 1 72 ? -10.844 10.234 12.055 1 95 72 ALA B N 1
ATOM 1418 C CA . ALA B 1 72 ? -11.617 11.344 11.492 1 95 72 ALA B CA 1
ATOM 1419 C C . ALA B 1 72 ? -12.328 12.133 12.594 1 95 72 ALA B C 1
ATOM 1421 O O . ALA B 1 72 ? -12.375 13.359 12.547 1 95 72 ALA B O 1
ATOM 1422 N N . ARG B 1 73 ? -12.797 11.453 13.555 1 94.19 73 ARG B N 1
ATOM 1423 C CA . ARG B 1 73 ? -13.477 12.086 14.672 1 94.19 73 ARG B CA 1
ATOM 1424 C C . ARG B 1 73 ? -12.508 12.922 15.508 1 94.19 73 ARG B C 1
ATOM 1426 O O . ARG B 1 73 ? -12.836 14.039 15.906 1 94.19 73 ARG B O 1
ATOM 1433 N N . ASP B 1 74 ? -11.398 12.352 15.758 1 94.69 74 ASP B N 1
ATOM 1434 C CA . ASP B 1 74 ? -10.375 13.062 16.516 1 94.69 74 ASP B CA 1
ATOM 1435 C C . ASP B 1 74 ? -9.914 14.312 15.781 1 94.69 74 ASP B C 1
ATOM 1437 O O . ASP B 1 74 ? -9.695 15.359 16.406 1 94.69 74 ASP B O 1
ATOM 1441 N N . GLY B 1 75 ? -9.82 14.117 14.586 1 91.88 75 GLY B N 1
ATOM 1442 C CA . GLY B 1 75 ? -9.43 15.273 13.797 1 91.88 75 GLY B CA 1
ATOM 1443 C C . GLY B 1 75 ? -10.469 16.391 13.812 1 91.88 75 GLY B C 1
ATOM 1444 O O . GLY B 1 75 ? -10.117 17.562 13.906 1 91.88 75 GLY B O 1
ATOM 1445 N N . ALA B 1 76 ? -11.625 15.992 13.711 1 91.12 76 ALA B N 1
ATOM 1446 C CA . ALA B 1 76 ? -12.711 16.969 13.766 1 91.12 76 ALA B CA 1
ATOM 1447 C C . ALA B 1 76 ? -12.734 17.688 15.109 1 91.12 76 ALA B C 1
ATOM 1449 O O . ALA B 1 76 ? -12.953 18.906 15.172 1 91.12 76 ALA B O 1
ATOM 1450 N N . ARG B 1 77 ? -12.523 16.906 16.109 1 91.25 77 ARG B N 1
ATOM 1451 C CA . ARG B 1 77 ? -12.477 17.484 17.453 1 91.25 77 ARG B CA 1
ATOM 1452 C C . ARG B 1 77 ? -11.328 18.469 17.594 1 91.25 77 ARG B C 1
ATOM 1454 O O . ARG B 1 77 ? -11.484 19.531 18.172 1 91.25 77 ARG B O 1
ATOM 1461 N N . ALA B 1 78 ? -10.266 18.125 17.094 1 92.5 78 ALA B N 1
ATOM 1462 C CA . ALA B 1 78 ? -9.086 18.984 17.156 1 92.5 78 ALA B CA 1
ATOM 1463 C C . ALA B 1 78 ? -9.305 20.281 16.391 1 92.5 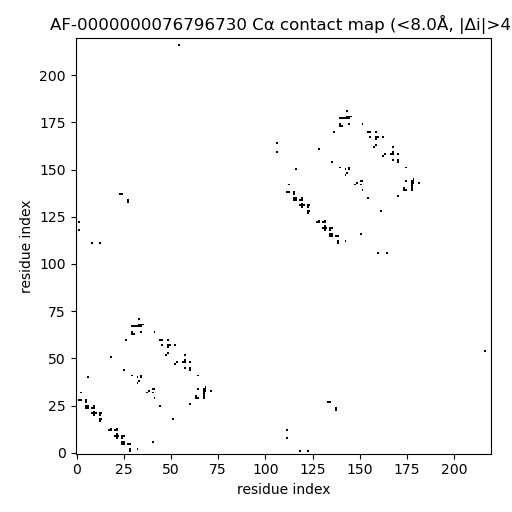78 ALA B C 1
ATOM 1465 O O . ALA B 1 78 ? -8.891 21.344 16.844 1 92.5 78 ALA B O 1
ATOM 1466 N N . ARG B 1 79 ? -9.938 20.25 15.32 1 89.38 79 ARG B N 1
ATOM 1467 C CA . ARG 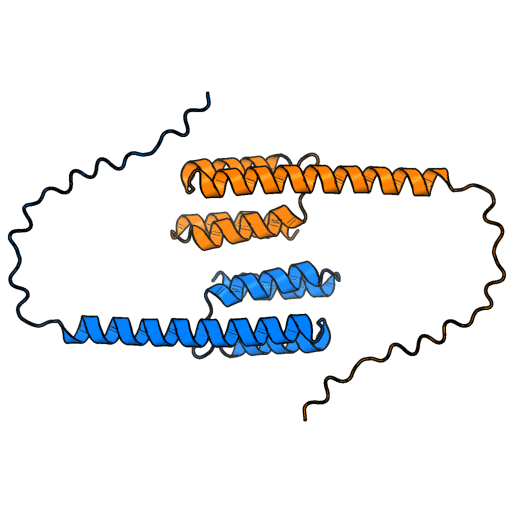B 1 79 ? -10.203 21.422 14.492 1 89.38 79 ARG B CA 1
ATOM 1468 C C . ARG B 1 79 ? -11.188 22.375 15.18 1 89.38 79 ARG B C 1
ATOM 1470 O O . ARG B 1 79 ? -11.062 23.594 15.078 1 89.38 79 ARG B O 1
ATOM 1477 N N . ARG B 1 80 ? -12.086 21.859 15.906 1 89.12 80 ARG B N 1
ATOM 1478 C CA . ARG B 1 80 ? -13.07 22.641 16.641 1 89.12 80 ARG B CA 1
ATOM 1479 C C . ARG B 1 80 ? -12.438 23.328 17.844 1 89.12 80 ARG B C 1
ATOM 1481 O O . ARG B 1 80 ? -12.766 24.484 18.156 1 89.12 80 ARG B O 1
ATOM 1488 N N . ALA B 1 81 ? -11.523 22.656 18.422 1 90.5 81 ALA B N 1
ATOM 1489 C CA . ALA B 1 81 ? -10.844 23.219 19.594 1 90.5 81 ALA B CA 1
ATOM 1490 C C . ALA B 1 81 ? -9.969 24.406 19.219 1 90.5 81 ALA B C 1
ATOM 1492 O O . ALA B 1 81 ? -9.898 25.391 19.938 1 90.5 81 ALA B O 1
ATOM 1493 N N . ILE B 1 82 ? -9.312 24.297 18.125 1 83.62 82 ILE B N 1
ATOM 1494 C CA . ILE B 1 82 ? -8.461 25.391 17.672 1 83.62 82 ILE B CA 1
ATOM 1495 C C . ILE B 1 82 ? -9.328 26.578 17.234 1 83.62 82 ILE B C 1
ATOM 1497 O O . ILE B 1 82 ? -8.961 27.734 17.438 1 83.62 82 ILE B O 1
ATOM 1501 N N . GLY B 1 83 ? -10.391 26.406 16.562 1 70.88 83 GLY B N 1
ATOM 1502 C CA . GLY B 1 83 ? -11.297 27.469 16.156 1 70.88 83 GLY B CA 1
ATOM 1503 C C . GLY B 1 83 ? -11.977 28.141 17.328 1 70.88 83 GLY B C 1
ATOM 1504 O O . GLY B 1 83 ? -12.266 29.344 17.281 1 70.88 83 GLY B O 1
ATOM 1505 N N . ALA B 1 84 ? -12.188 27.516 18.391 1 69.25 84 ALA B N 1
ATOM 1506 C CA . ALA B 1 84 ? -12.812 28.094 19.578 1 69.25 84 ALA B CA 1
ATOM 1507 C C . ALA B 1 84 ? -11.812 28.922 20.375 1 69.25 84 ALA B C 1
ATOM 1509 O O . ALA B 1 84 ? -12.188 29.828 21.109 1 69.25 84 ALA B O 1
ATOM 1510 N N . GLY B 1 85 ? -10.531 28.547 20.375 1 57.44 85 GLY B N 1
ATOM 1511 C CA . GLY B 1 85 ? -9.492 29.297 21.062 1 57.44 85 GLY B CA 1
ATOM 1512 C C . GLY B 1 85 ? -9.164 30.609 20.375 1 57.44 85 GLY B C 1
ATOM 1513 O O . GLY B 1 85 ? -8.172 31.266 20.719 1 57.44 85 GLY B O 1
ATOM 1514 N N . GLY B 1 86 ? -9.688 31.016 19.391 1 53.16 86 GLY B N 1
ATOM 1515 C CA . GLY B 1 86 ? -9.438 32.375 18.875 1 53.16 86 GLY B CA 1
ATOM 1516 C C . GLY B 1 86 ? -9.594 33.438 19.938 1 53.16 86 GLY B C 1
ATOM 1517 O O . GLY B 1 86 ? -9.758 34.625 19.594 1 53.16 86 GLY B O 1
ATOM 1518 N N . GLY B 1 87 ? -9.672 33.25 21.25 1 47.53 87 GLY B N 1
ATOM 1519 C CA . GLY B 1 87 ? -9.531 34.375 22.156 1 47.53 87 GLY B CA 1
ATOM 1520 C C . GLY B 1 87 ? -8.156 35 22.109 1 47.53 87 GLY B C 1
ATOM 1521 O O . GLY B 1 87 ? -7.258 34.5 21.438 1 47.53 87 GLY B O 1
ATOM 1522 N N . VAL B 1 88 ? -7.734 36.094 23.281 1 49.84 88 VAL B N 1
ATOM 1523 C CA . VAL B 1 88 ? -6.625 37.031 23.375 1 49.84 88 VAL B CA 1
ATOM 1524 C C . VAL B 1 88 ? -5.301 36.281 23.344 1 49.84 88 VAL B C 1
ATOM 1526 O O . VAL B 1 88 ? -5 35.5 24.25 1 49.84 88 VAL B O 1
ATOM 1529 N N . VAL B 1 89 ? -4.891 35.906 22.406 1 47.47 89 VAL B N 1
ATOM 1530 C CA . VAL B 1 89 ? -3.527 35.406 22.328 1 47.47 89 VAL B CA 1
ATOM 1531 C C . VAL B 1 89 ? -2.547 36.469 22.797 1 47.47 89 VAL B C 1
ATOM 1533 O O . VAL B 1 89 ? -2.42 37.531 22.172 1 47.47 89 VAL B O 1
ATOM 1536 N N . GLU B 1 90 ? -2.32 36.688 24.156 1 46.25 90 GLU B N 1
ATOM 1537 C CA . GLU B 1 90 ? -1.112 37.406 24.531 1 46.25 90 GLU B CA 1
ATOM 1538 C C . GLU B 1 90 ? 0.108 36.875 23.797 1 46.25 90 GLU B C 1
ATOM 1540 O O . GLU B 1 90 ? 0.357 35.656 23.797 1 46.25 90 GLU B O 1
ATOM 1545 N N . ARG B 1 91 ? 0.518 37.594 22.797 1 43.19 91 ARG B N 1
ATOM 1546 C CA . ARG B 1 91 ? 1.693 37.375 21.969 1 43.19 91 ARG B CA 1
ATOM 1547 C C . ARG B 1 91 ? 2.928 37.094 22.812 1 43.19 91 ARG B C 1
ATOM 1549 O O . ARG B 1 91 ? 3.383 37.969 23.562 1 43.19 91 ARG B O 1
ATOM 1556 N N . PRO B 1 92 ? 3.135 35.938 23.359 1 40.59 92 PRO B N 1
ATOM 1557 C CA . PRO B 1 92 ? 4.461 35.906 23.984 1 40.59 92 PRO B CA 1
ATOM 1558 C C . PRO B 1 92 ? 5.562 36.438 23.062 1 40.59 92 PRO B C 1
ATOM 1560 O O . PRO B 1 92 ? 5.402 36.438 21.844 1 40.59 92 PRO B O 1
ATOM 1563 N N . CYS B 1 93 ? 6.465 37.406 23.609 1 35.78 93 CYS B N 1
ATOM 1564 C CA . CYS B 1 93 ? 7.656 37.969 22.969 1 35.78 93 CYS B CA 1
ATOM 1565 C C . CYS B 1 93 ? 8.422 36.875 22.219 1 35.78 93 CYS B C 1
ATOM 1567 O O . CYS B 1 93 ? 8.633 35.781 22.75 1 35.78 93 CYS B O 1
ATOM 1569 N N . ALA B 1 94 ? 8.422 36.969 20.906 1 34.81 94 ALA B N 1
ATOM 1570 C CA . ALA B 1 94 ? 8.852 36.25 19.719 1 34.81 94 ALA B CA 1
ATOM 1571 C C . ALA B 1 94 ? 10.336 35.906 19.781 1 34.81 94 ALA B C 1
ATOM 1573 O O . ALA B 1 94 ? 10.922 35.406 18.812 1 34.81 94 ALA B O 1
ATOM 1574 N N . GLY B 1 95 ? 10.969 36.469 20.766 1 30.86 95 GLY B N 1
ATOM 1575 C CA . GLY B 1 95 ? 12.375 36.531 20.391 1 30.86 95 GLY B CA 1
ATOM 1576 C C . GLY B 1 95 ? 12.977 35.156 20.203 1 30.86 95 GLY B C 1
ATOM 1577 O O . GLY B 1 95 ? 14.195 35.031 20.031 1 30.86 95 GLY B O 1
ATOM 1578 N N . GLN B 1 96 ? 12.406 34.094 20.766 1 30.44 96 GLN B N 1
ATOM 1579 C CA . GLN B 1 96 ? 13.461 33.094 20.797 1 30.44 96 GLN B CA 1
ATOM 1580 C C . GLN B 1 96 ? 13.828 32.625 19.391 1 30.44 96 GLN B C 1
ATOM 1582 O O . GLN B 1 96 ? 12.953 32.25 18.609 1 30.44 96 GLN B O 1
ATOM 1587 N N . ARG B 1 97 ? 14.859 33.25 18.75 1 32.84 97 ARG B N 1
ATOM 1588 C CA . ARG B 1 97 ? 15.594 32.875 17.547 1 32.84 97 ARG B CA 1
ATOM 1589 C C . ARG B 1 97 ? 15.742 31.359 17.453 1 32.84 97 ARG B C 1
ATOM 1591 O O . ARG B 1 97 ? 16.328 30.734 18.344 1 32.84 97 ARG B O 1
ATOM 1598 N N . TYR B 1 98 ? 14.703 30.656 17.078 1 27.73 98 TYR B N 1
ATOM 1599 C CA . TYR B 1 98 ? 14.883 29.25 16.75 1 27.73 98 TYR B CA 1
ATOM 1600 C C . TYR B 1 98 ? 16.031 29.062 15.766 1 27.73 98 TYR B C 1
ATOM 1602 O O . TYR B 1 98 ? 16.062 29.688 14.703 1 27.73 98 TYR B O 1
ATOM 1610 N N . ASP B 1 99 ? 17.234 28.984 16.281 1 30.75 99 ASP B N 1
ATOM 1611 C CA . ASP B 1 99 ? 18.406 28.453 15.578 1 30.75 99 ASP B CA 1
ATOM 1612 C C . ASP B 1 99 ? 18.062 27.141 14.859 1 30.75 99 ASP B C 1
ATOM 1614 O O . ASP B 1 99 ? 17.734 26.141 15.5 1 30.75 99 ASP B O 1
ATOM 1618 N N . GLY B 1 100 ? 17.266 27.125 13.969 1 24.17 100 GLY B N 1
ATOM 1619 C CA 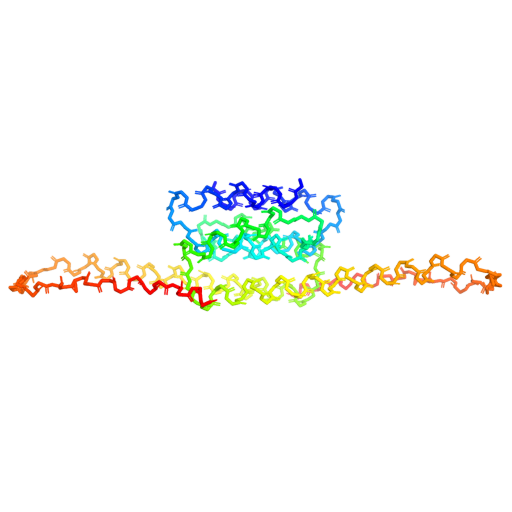. GLY B 1 100 ? 16.906 26.078 13.031 1 24.17 100 GLY B CA 1
ATOM 1620 C C . GLY B 1 100 ? 18.094 25.328 12.484 1 24.17 100 GLY B C 1
ATOM 1621 O O . GLY B 1 100 ? 18.312 25.281 11.266 1 24.17 100 GLY B O 1
ATOM 1622 N N . ALA B 1 101 ? 19.219 25.203 13.164 1 30.61 101 ALA B N 1
ATOM 1623 C CA . ALA B 1 101 ? 20.203 24.281 12.586 1 30.61 101 ALA B CA 1
ATOM 1624 C C . ALA B 1 101 ? 19.594 22.906 12.367 1 30.61 101 ALA B C 1
ATOM 1626 O O . ALA B 1 101 ? 19.359 22.156 13.32 1 30.61 101 ALA B O 1
ATOM 1627 N N . GLN B 1 102 ? 18.625 22.766 11.633 1 26.45 102 GLN B N 1
ATOM 1628 C CA . GLN B 1 102 ? 18.219 21.453 11.133 1 26.45 102 GLN B CA 1
ATOM 1629 C C . GLN B 1 102 ? 19.438 20.625 10.719 1 26.45 102 GLN B C 1
ATOM 1631 O O . GLN B 1 102 ? 20.172 21.016 9.812 1 26.45 102 GLN B O 1
ATOM 1636 N N . GLN B 1 103 ? 20.016 19.953 11.656 1 29.92 103 GLN B N 1
ATOM 1637 C CA . GLN B 1 103 ? 21.047 18.938 11.414 1 29.92 103 GLN B CA 1
ATOM 1638 C C . GLN B 1 103 ? 20.625 17.969 10.312 1 29.92 103 GLN B C 1
ATOM 1640 O O . GLN B 1 103 ? 19.688 17.188 10.5 1 29.92 103 GLN B O 1
ATOM 1645 N N . CYS B 1 104 ? 20.422 18.344 9.062 1 36.38 104 CYS B N 1
ATOM 1646 C CA . CYS B 1 104 ? 20.422 17.391 7.961 1 36.38 104 CYS B CA 1
ATOM 1647 C C . CYS B 1 104 ? 21.438 16.281 8.211 1 36.38 104 CYS B C 1
ATOM 1649 O O . CYS B 1 104 ? 22.641 16.531 8.266 1 36.38 104 CYS B O 1
ATOM 1651 N N . LYS B 1 105 ? 21.125 15.375 8.992 1 36.09 105 LYS B N 1
ATOM 1652 C CA . LYS B 1 105 ? 22 14.219 9.203 1 36.09 105 LYS B CA 1
ATOM 1653 C C . LYS B 1 105 ? 22.469 13.633 7.871 1 36.09 105 LYS B C 1
ATOM 1655 O O . LYS B 1 105 ? 21.656 13.211 7.051 1 36.09 105 LYS B O 1
ATOM 1660 N N . ARG B 1 106 ? 23.5 14.172 7.203 1 38.91 106 ARG B N 1
ATOM 1661 C CA . ARG B 1 106 ? 24.25 13.57 6.109 1 38.91 106 ARG B CA 1
ATOM 1662 C C . ARG B 1 106 ? 24.469 12.078 6.355 1 38.91 106 ARG B C 1
ATOM 1664 O O . ARG B 1 106 ? 25.016 11.695 7.398 1 38.91 106 ARG B O 1
ATOM 1671 N N . ILE B 1 107 ? 23.516 11.305 5.84 1 38.5 107 ILE B N 1
ATOM 1672 C CA . ILE B 1 107 ? 23.859 9.891 5.762 1 38.5 107 ILE B CA 1
ATOM 1673 C C . ILE B 1 107 ? 25.297 9.727 5.273 1 38.5 107 ILE B C 1
ATOM 1675 O O . ILE B 1 107 ? 25.609 10.086 4.133 1 38.5 107 ILE B O 1
ATOM 1679 N N . ARG B 1 108 ? 26.312 9.945 6.09 1 33.34 108 ARG B N 1
ATOM 1680 C CA . ARG B 1 108 ? 27.703 9.633 5.758 1 33.34 108 ARG B CA 1
ATOM 1681 C C . ARG B 1 108 ? 27.828 8.227 5.191 1 33.34 108 ARG B C 1
ATOM 1683 O O . ARG B 1 108 ? 27.594 7.242 5.898 1 33.34 108 ARG B O 1
ATOM 1690 N N . LEU B 1 109 ? 27.641 8.086 3.92 1 30.12 109 LEU B N 1
ATOM 1691 C CA . LEU B 1 109 ? 28.125 6.891 3.248 1 30.12 109 LEU B CA 1
ATOM 1692 C C . LEU B 1 109 ? 29.594 6.637 3.596 1 30.12 109 LEU B C 1
ATOM 1694 O O . LEU B 1 109 ? 30.453 7.473 3.318 1 30.12 109 LEU B O 1
ATOM 1698 N N . VAL B 1 110 ? 29.844 5.984 4.711 1 27.16 110 VAL B N 1
ATOM 1699 C CA . VAL B 1 110 ? 31.203 5.5 4.879 1 27.16 110 VAL B CA 1
ATOM 1700 C C . VAL B 1 110 ? 31.578 4.594 3.707 1 27.16 110 VAL B C 1
ATOM 1702 O O . VAL B 1 110 ? 30.766 3.789 3.254 1 27.16 110 VAL B O 1
#

Sequence (220 aa):
GARAMCVGFADLEIGIGEVARARALHVYAAAFTDPEVYPEFWKRWNDFEVQQGDEGTFREMLRAKRTMAAVARDGARARRAIGAGGGVVERPCAGQRYDGAQQCKRIRLVGARAMCVGFADLEIGIGEVARARALHVYAAAFTDPEVYPEFWKRWNDFEVQQGDEGTFREMLRAKRTMAAVARDGARARRAIGAGGGVVERPCAGQRYDGAQQCKRIRLV

Secondary structure (DSSP, 8-state):
-HHHHHHHHHHHHHHTT-HHHHHHHHHHHHTT--TTT-HHHHHHHHHHHHHH--HHHHHHHHHHHHHHHHHHHHHHHHHHHHHHT-S-----------------------/-HHHHHHHHHHHHHHTT-HHHHHHHHHHHHTT--TTT-HHHHHHHHHHHHHH--HHHHHHHHHHHHHHHHHHHHHHHHHHHHHHT-S-----------------------

Nearest PDB structures (foldseek):
  8ro1-assembly1_I  TM=9.871E-01  e=1.190E-03  Caenorhabditis elegans
  9fmd-assembly1_I  TM=8.184E-01  e=7.692E-04  Homo sapiens
  8xi2-assembly1_I  TM=9.714E-01  e=4.658E-03  Chlamydomonas reinhardtii
  6mfv-assembly4_D  TM=5.722E-01  e=3.253E+00  Pyrococcus horikoshii OT3
  8ro1-assembly1_I  TM=9.873E-01  e=1.190E-03  Caenorhabditis elegans